Protein AF-G0MIX5-F1 (afdb_monomer_lite)

pLDDT: mean 73.34, std 16.7, range [36.22, 97.38]

Organism: Caenorhabditis brenneri (NCBI:txid135651)

InterPro domains:
  IPR031127 E3 ubiquitin ligase RBR family [PTHR11685] (62-189)
  IPR048962 E3 ubiquitin-protein ligase ARIH1-like, UBA-like domain [PF21235] (34-73)

Radius of gyration: 31.45 Å; chains: 1; bounding box: 69×83×84 Å

Secondary structure (DSSP, 8-state):
--------------------PPPP---HHHHHHHHHHHHHHHHHHHT--HHHHHHHHHHTTT-HHHHHHHHHHSS-HHHHHHHTTSS-SSPPP-----S-TTT--SSS-EEE-TTS-EEEHHHHHHHHHHHHHTT-SSPBPSSTT--PBPPHHHHHHHTTT-HHHHHHHHHHHHHHHHHHHHHHHIIIIIHHHHHHHHHHHHHHHHHHHHHHHHHHHHHHBPSSHHHHHHHHHHHHHHHHHHHHHHHHHHSSSSS-HHHHHHHHHHHHHHHHHHHHHHHHHHHHHHHTT---B--

Sequence (295 aa):
MYSDDDFIEFDSSEAEMEEPEEDQILNITSLKSAMQSTVSDVLEVLEINEGVARILLQKYRWNKDVLMDKFYESADRNSFLTEANVIPKTVPVLNTQEECEICCDTETQLDGLACGHQACVNCWKLYLAERIGDGQSEIECLDSSCNLLIEDEKVRHFLKNDQKLLERFDQLRNLVSIKMEQIQECTSKSWNDVRFLQKAIDILSTCRRTLMYTYIFAFYLQEGNNRELFESNQKDLEMTTETLTGFLENELEDQDVTTLMTDVQDKCRYLQQRRQILLEYCIEGLDNNTWVFTE

Foldseek 3Di:
DDDDDDDDPDPPPPPPPDDPDDDDDADPVSLVVVVVVLLVVQCVVLVDDSQLSLLLCLVVLVPSVVSVVVCVVDPDSVRSSVVSLQAAPDQADQPPDQAAPPPRHNPADWDDDRNNDIGGLVVVLVQLLVCLVVLPLFDWDPDPVRRRTDGPVVVCVSCVPPVPSVVSNVVSNVVSSVVSVVVVVCPPPCVVLVVLVVLLVVLLVVLVVLLVVLVVVLVFFDDDPLSVVLVVLSVVLVVLSVVLVCCVVPVPPDDDSVVSSVVSVVSSVVNVVSSVVSVVSVVVCVVVVVTDTHD

Structure (mmCIF, N/CA/C/O backbone):
data_AF-G0MIX5-F1
#
_entry.id   AF-G0MIX5-F1
#
loop_
_atom_site.group_PDB
_atom_site.id
_atom_site.type_symbol
_atom_site.label_atom_id
_atom_site.label_alt_id
_atom_site.label_comp_id
_atom_site.label_asym_id
_atom_site.label_entity_id
_atom_site.label_seq_id
_atom_site.pdbx_PDB_ins_code
_atom_site.Cartn_x
_atom_site.Cartn_y
_atom_site.Cartn_z
_atom_site.occupancy
_atom_site.B_iso_or_equiv
_atom_site.auth_seq_id
_atom_site.auth_comp_id
_atom_site.auth_asym_id
_atom_site.auth_atom_id
_atom_site.pdbx_PDB_model_num
ATOM 1 N N . MET A 1 1 ? 33.759 -63.372 29.552 1.00 40.88 1 MET A N 1
ATOM 2 C CA . MET A 1 1 ? 33.820 -62.716 28.234 1.00 40.88 1 MET A CA 1
ATOM 3 C C . MET A 1 1 ? 32.512 -61.975 28.041 1.00 40.88 1 MET A C 1
ATOM 5 O O . MET A 1 1 ? 31.574 -62.530 27.494 1.00 40.88 1 MET A O 1
ATOM 9 N N . TYR A 1 2 ? 32.450 -60.778 28.609 1.00 36.62 2 TYR A N 1
ATOM 10 C CA . TYR A 1 2 ? 31.461 -59.747 28.323 1.00 36.62 2 TYR A CA 1
ATOM 11 C C . TYR A 1 2 ? 32.315 -58.496 28.146 1.00 36.62 2 TYR A C 1
ATOM 13 O O . TYR A 1 2 ? 33.058 -58.153 29.064 1.00 36.62 2 TYR A O 1
ATOM 21 N N . SER A 1 3 ? 32.346 -57.968 26.928 1.00 41.97 3 SER A N 1
ATOM 22 C CA . SER A 1 3 ? 33.099 -56.767 26.584 1.00 41.97 3 SER A CA 1
ATOM 23 C C . SER A 1 3 ? 32.143 -55.588 26.701 1.00 41.97 3 SER A C 1
ATOM 25 O O . SER A 1 3 ? 31.253 -55.445 25.868 1.00 41.97 3 SER A O 1
ATOM 27 N N . ASP A 1 4 ? 32.314 -54.829 27.780 1.00 45.25 4 ASP A N 1
ATOM 28 C CA . ASP A 1 4 ? 31.947 -53.419 27.872 1.00 45.25 4 ASP A CA 1
ATOM 29 C C . ASP A 1 4 ? 32.945 -52.632 27.014 1.00 45.25 4 ASP A C 1
ATOM 31 O O . ASP A 1 4 ? 34.145 -52.829 27.187 1.00 45.25 4 ASP A O 1
ATOM 35 N N . ASP A 1 5 ? 32.449 -51.836 26.066 1.00 47.22 5 ASP A N 1
ATOM 36 C CA . ASP A 1 5 ? 33.015 -50.558 25.597 1.00 47.22 5 ASP A CA 1
ATOM 37 C C . ASP A 1 5 ? 32.355 -50.191 24.260 1.00 47.22 5 ASP A C 1
ATOM 39 O O . ASP A 1 5 ? 32.769 -50.656 23.207 1.00 47.22 5 ASP A O 1
ATOM 43 N N . ASP A 1 6 ? 31.322 -49.350 24.320 1.00 43.75 6 ASP A N 1
ATOM 44 C CA . ASP A 1 6 ? 30.937 -48.452 23.224 1.00 43.75 6 ASP A CA 1
ATOM 45 C C . ASP A 1 6 ? 30.458 -47.143 23.869 1.00 43.75 6 ASP A C 1
ATOM 47 O O . ASP A 1 6 ? 29.269 -46.847 24.012 1.00 43.75 6 ASP A O 1
ATOM 51 N N . PHE A 1 7 ? 31.437 -46.385 24.363 1.00 41.59 7 PHE A N 1
ATOM 52 C CA . PHE A 1 7 ? 31.281 -44.990 24.751 1.00 41.59 7 PHE A CA 1
ATOM 53 C C . PHE A 1 7 ? 31.230 -44.166 23.460 1.00 41.59 7 PHE A C 1
ATOM 55 O O . PHE A 1 7 ? 32.243 -43.996 22.787 1.00 41.59 7 PHE A O 1
ATOM 62 N N . ILE A 1 8 ? 30.039 -43.705 23.075 1.00 44.66 8 ILE A N 1
ATOM 63 C CA . ILE A 1 8 ? 29.871 -42.798 21.935 1.00 44.66 8 ILE A CA 1
ATOM 64 C C . ILE A 1 8 ? 30.458 -41.438 22.335 1.00 44.66 8 ILE A C 1
ATOM 66 O O . ILE A 1 8 ? 29.887 -40.734 23.170 1.00 44.66 8 ILE A O 1
ATOM 70 N N . GLU A 1 9 ? 31.604 -41.086 21.748 1.00 40.19 9 GLU A N 1
ATOM 71 C CA . GLU A 1 9 ? 32.155 -39.730 21.764 1.00 40.19 9 GLU A CA 1
ATOM 72 C C . GLU A 1 9 ? 31.150 -38.777 21.101 1.00 40.19 9 GLU A C 1
ATOM 74 O O . GLU A 1 9 ? 30.809 -38.907 19.926 1.00 40.19 9 GLU A O 1
ATOM 79 N N . PHE A 1 10 ? 30.631 -37.837 21.891 1.00 37.03 10 PHE A N 1
ATOM 80 C CA . PHE A 1 10 ? 29.813 -36.732 21.409 1.00 37.03 10 PHE A CA 1
ATOM 81 C C . PHE A 1 10 ? 30.745 -35.724 20.731 1.00 37.03 10 PHE A C 1
ATOM 83 O O . PHE A 1 10 ? 31.454 -34.982 21.409 1.00 37.03 10 PHE A O 1
ATOM 90 N N . ASP A 1 11 ? 30.768 -35.758 19.400 1.00 36.22 11 ASP A N 1
ATOM 91 C CA . ASP A 1 11 ? 31.482 -34.808 18.553 1.00 36.22 11 ASP A CA 1
ATOM 92 C C . ASP A 1 11 ? 30.912 -33.401 18.783 1.00 36.22 11 ASP A C 1
ATOM 94 O O . ASP A 1 11 ? 29.814 -33.056 18.340 1.00 36.22 11 ASP A O 1
ATOM 98 N N . SER A 1 12 ? 31.637 -32.606 19.568 1.00 43.88 12 SER A N 1
ATOM 99 C CA . SER A 1 12 ? 31.386 -31.186 19.745 1.00 43.88 12 SER A CA 1
ATOM 100 C C . SER A 1 12 ? 31.864 -30.455 18.495 1.00 43.88 12 SER A C 1
ATOM 102 O O . SER A 1 12 ? 32.939 -29.857 18.495 1.00 43.88 12 SER A O 1
ATOM 104 N N . SER A 1 13 ? 31.073 -30.507 17.424 1.00 41.41 13 SER A N 1
ATOM 105 C CA . SER A 1 13 ? 31.260 -29.603 16.297 1.00 41.41 13 SER A CA 1
ATOM 106 C C . SER A 1 13 ? 31.000 -28.181 16.796 1.00 41.41 13 SER A C 1
ATOM 108 O O . SER A 1 13 ? 29.862 -27.831 17.123 1.00 41.41 13 SER A O 1
ATOM 110 N N . GLU A 1 14 ? 32.072 -27.402 16.913 1.00 41.59 14 GLU A N 1
ATOM 111 C CA . GLU A 1 14 ? 32.064 -25.961 17.138 1.00 41.59 14 GLU A CA 1
ATOM 112 C C . GLU A 1 14 ? 31.106 -25.314 16.129 1.00 41.59 14 GLU A C 1
ATOM 114 O O . GLU A 1 14 ? 31.404 -25.204 14.942 1.00 41.59 14 GLU A O 1
ATOM 119 N N . ALA A 1 15 ? 29.913 -24.937 16.590 1.00 39.47 15 ALA A N 1
ATOM 120 C CA . ALA A 1 15 ? 29.054 -24.040 15.842 1.00 39.47 15 ALA A CA 1
ATOM 121 C C . ALA A 1 15 ? 29.738 -22.672 15.866 1.00 39.47 15 ALA A C 1
ATOM 123 O O . ALA A 1 15 ? 29.777 -22.019 16.912 1.00 39.47 15 ALA A O 1
ATOM 124 N N . GLU A 1 16 ? 30.325 -22.278 14.738 1.00 39.59 16 GLU A N 1
ATOM 125 C CA . GLU A 1 16 ? 30.772 -20.913 14.490 1.00 39.59 16 GLU A CA 1
ATOM 126 C C . GLU A 1 16 ? 29.578 -19.979 14.752 1.00 39.59 16 GLU A C 1
ATOM 128 O O . GLU A 1 16 ? 28.614 -19.935 13.990 1.00 39.59 16 GLU A O 1
ATOM 133 N N . MET A 1 17 ? 29.589 -19.303 15.904 1.00 39.03 17 MET A N 1
ATOM 134 C CA . MET A 1 17 ? 28.678 -18.197 16.184 1.00 39.03 17 MET A CA 1
ATOM 135 C C . MET A 1 17 ? 29.105 -17.041 15.282 1.00 39.03 17 MET A C 1
ATOM 137 O O . MET A 1 17 ? 30.036 -16.313 15.621 1.00 39.03 17 MET A O 1
ATOM 141 N N . GLU A 1 18 ? 28.455 -16.904 14.127 1.00 42.59 18 GLU A N 1
ATOM 142 C CA . GLU A 1 18 ? 28.484 -15.664 13.350 1.00 42.59 18 GLU A CA 1
ATOM 143 C C . GLU A 1 18 ? 28.001 -14.523 14.262 1.00 42.59 18 GLU A C 1
ATOM 145 O O . GLU A 1 18 ? 26.909 -14.591 14.838 1.00 42.59 18 GLU A O 1
ATOM 150 N N . GLU A 1 19 ? 28.850 -13.511 14.467 1.00 41.53 19 GLU A N 1
ATOM 151 C CA . GLU A 1 19 ? 28.485 -12.301 15.206 1.00 41.53 19 GLU A CA 1
ATOM 152 C C . GLU A 1 19 ? 27.276 -11.635 14.522 1.00 41.53 19 GLU A C 1
ATOM 154 O O . GLU A 1 19 ? 27.235 -11.581 13.291 1.00 41.53 19 GLU A O 1
ATOM 159 N N . PRO A 1 20 ? 26.275 -11.141 15.275 1.00 40.06 20 PRO A N 1
ATOM 160 C CA . PRO A 1 20 ? 25.143 -10.446 14.680 1.00 40.06 20 PRO A CA 1
ATOM 161 C C . PRO A 1 20 ? 25.640 -9.157 14.016 1.00 40.06 20 PRO A C 1
ATOM 163 O O . PRO A 1 20 ? 26.103 -8.244 14.699 1.00 40.06 20 PRO A O 1
ATOM 166 N N . GLU A 1 21 ? 25.569 -9.101 12.685 1.00 46.97 21 GLU A N 1
ATOM 167 C CA . GLU A 1 21 ? 25.815 -7.878 11.923 1.00 46.97 21 GLU A CA 1
ATOM 168 C C . GLU A 1 21 ? 24.819 -6.801 12.389 1.00 46.97 21 GLU A C 1
ATOM 170 O O . GLU A 1 21 ? 23.606 -6.990 12.323 1.00 46.97 21 GLU A O 1
ATOM 175 N N . GLU A 1 22 ? 25.333 -5.694 12.932 1.00 40.81 22 GLU A N 1
ATOM 176 C CA . GLU A 1 22 ? 24.527 -4.563 13.397 1.00 40.81 22 GLU A CA 1
ATOM 177 C C . GLU A 1 22 ? 23.804 -3.898 12.212 1.00 40.81 22 GLU A C 1
ATOM 179 O O . GLU A 1 22 ? 24.438 -3.375 11.291 1.00 40.81 22 GLU A O 1
ATOM 184 N N . ASP A 1 23 ? 22.470 -3.880 12.247 1.00 46.12 23 ASP A N 1
ATOM 185 C CA . ASP A 1 23 ? 21.648 -3.254 11.211 1.00 46.12 23 ASP A CA 1
ATOM 186 C C . ASP A 1 23 ? 21.843 -1.722 11.178 1.00 46.12 23 ASP A C 1
ATOM 188 O O . ASP A 1 23 ? 21.618 -1.012 12.162 1.00 46.12 23 ASP A O 1
ATOM 192 N N . GLN A 1 24 ? 22.222 -1.178 10.014 1.00 49.12 24 GLN A N 1
ATOM 193 C CA . GLN A 1 24 ? 22.316 0.269 9.780 1.00 49.12 24 GLN A CA 1
ATOM 194 C C . GLN A 1 24 ? 21.001 0.847 9.247 1.00 49.12 24 GLN A C 1
ATOM 196 O O . GLN A 1 24 ? 20.512 0.462 8.187 1.00 49.12 24 GLN A O 1
ATOM 201 N N . ILE A 1 25 ? 20.478 1.875 9.920 1.00 45.50 25 ILE A N 1
ATOM 202 C CA . ILE A 1 25 ? 19.370 2.691 9.406 1.00 45.50 25 ILE A CA 1
ATOM 203 C C . ILE A 1 25 ? 19.878 3.537 8.228 1.00 45.50 25 ILE A C 1
ATOM 205 O O . ILE A 1 25 ? 20.648 4.486 8.401 1.00 45.50 25 ILE A O 1
ATOM 209 N N . LEU A 1 26 ? 19.428 3.214 7.014 1.00 43.72 26 LEU A N 1
ATOM 210 C CA . LEU A 1 26 ? 19.814 3.916 5.790 1.00 43.72 26 LEU A CA 1
ATOM 211 C C . LEU A 1 26 ? 18.830 5.054 5.473 1.00 43.72 26 LEU A C 1
ATOM 213 O O . LEU A 1 26 ? 17.622 4.868 5.355 1.00 43.72 26 LEU A O 1
ATOM 217 N N . ASN A 1 27 ? 19.355 6.267 5.294 1.00 50.56 27 ASN A N 1
ATOM 218 C CA . ASN A 1 27 ? 18.574 7.405 4.799 1.00 50.56 27 ASN A CA 1
ATOM 219 C C . ASN A 1 27 ? 18.275 7.223 3.291 1.00 50.56 27 ASN A C 1
ATOM 221 O O . ASN A 1 27 ? 19.026 6.549 2.597 1.00 50.56 27 ASN A O 1
ATOM 225 N N . ILE A 1 28 ? 17.227 7.861 2.753 1.00 44.09 28 ILE A N 1
ATOM 226 C CA . ILE A 1 28 ? 16.849 7.855 1.315 1.00 44.09 28 ILE A CA 1
ATOM 227 C C . ILE A 1 28 ? 18.048 8.094 0.366 1.00 44.09 28 ILE A C 1
ATOM 229 O O . ILE A 1 28 ? 18.116 7.552 -0.733 1.00 44.09 28 ILE A O 1
ATOM 233 N N . THR A 1 29 ? 19.017 8.898 0.792 1.00 54.44 29 THR A N 1
ATOM 234 C CA . THR A 1 29 ? 20.287 9.167 0.102 1.00 54.44 29 THR A CA 1
ATOM 235 C C . THR A 1 29 ? 21.216 7.955 0.119 1.00 54.44 29 THR A C 1
ATOM 237 O O . THR A 1 29 ? 21.837 7.658 -0.893 1.00 54.44 29 THR A O 1
ATOM 240 N N . SER A 1 30 ? 21.300 7.246 1.244 1.00 56.41 30 SER A N 1
ATOM 241 C CA . SER A 1 30 ? 22.067 6.006 1.380 1.00 56.41 30 SER A CA 1
ATOM 242 C C . SER A 1 30 ? 21.424 4.861 0.593 1.00 56.41 30 SER A C 1
ATOM 244 O O . SER A 1 30 ? 22.137 4.125 -0.076 1.00 56.41 30 SER A O 1
ATOM 246 N N . LEU A 1 31 ? 20.090 4.785 0.577 1.00 56.28 31 LEU A N 1
ATOM 247 C CA . LEU A 1 31 ? 19.316 3.857 -0.251 1.00 56.28 31 LEU A CA 1
ATOM 248 C C . LEU A 1 31 ? 19.539 4.131 -1.746 1.00 56.28 31 LEU A C 1
ATOM 250 O O . LEU A 1 31 ? 19.905 3.238 -2.501 1.00 56.28 31 LEU A O 1
ATOM 254 N N . LYS A 1 32 ? 19.489 5.400 -2.168 1.00 58.16 32 LYS A N 1
ATOM 255 C CA . LYS A 1 32 ? 19.855 5.792 -3.537 1.00 58.16 32 LYS A CA 1
ATOM 256 C C . LYS A 1 32 ? 21.300 5.417 -3.898 1.00 58.16 32 LYS A C 1
ATOM 258 O O . LYS A 1 32 ? 21.557 5.036 -5.037 1.00 58.16 32 LYS A O 1
ATOM 263 N N . SER A 1 33 ? 22.239 5.523 -2.960 1.00 64.00 33 SER A N 1
ATOM 264 C CA . SER A 1 33 ? 23.626 5.095 -3.177 1.00 64.00 33 SER A CA 1
ATOM 265 C C . SER A 1 33 ? 23.755 3.570 -3.267 1.00 64.00 33 SER A C 1
ATOM 267 O O . SER A 1 33 ? 24.491 3.084 -4.120 1.00 64.00 33 SER A O 1
ATOM 269 N N . ALA A 1 34 ? 23.018 2.810 -2.454 1.00 65.81 34 ALA A N 1
ATOM 270 C CA . ALA A 1 34 ? 22.986 1.346 -2.505 1.00 65.81 34 ALA A CA 1
ATOM 271 C C . ALA A 1 34 ? 22.378 0.833 -3.823 1.00 65.81 34 ALA A C 1
ATOM 273 O O . ALA A 1 34 ? 22.946 -0.046 -4.477 1.00 65.81 34 ALA A O 1
ATOM 274 N N . MET A 1 35 ? 21.297 1.469 -4.283 1.00 63.22 35 MET A N 1
ATOM 275 C CA . MET A 1 35 ? 20.741 1.280 -5.622 1.00 63.22 35 MET A CA 1
ATOM 276 C C . MET A 1 35 ? 21.795 1.494 -6.706 1.00 63.22 35 MET A C 1
ATOM 278 O O . MET A 1 35 ? 21.970 0.657 -7.588 1.00 63.22 35 MET A O 1
ATOM 282 N N . GLN A 1 36 ? 22.494 2.633 -6.649 1.00 70.81 36 GLN A N 1
ATOM 283 C CA . GLN A 1 36 ? 23.524 2.981 -7.625 1.00 70.81 36 GLN A CA 1
ATOM 284 C C . GLN A 1 36 ? 24.690 1.992 -7.591 1.00 70.81 36 GLN A C 1
ATOM 286 O O . GLN A 1 36 ? 25.194 1.634 -8.651 1.00 70.81 36 GLN A O 1
ATOM 291 N N . SER A 1 37 ? 25.065 1.496 -6.411 1.00 74.75 37 SER A N 1
ATOM 292 C CA . SER A 1 37 ? 26.078 0.450 -6.261 1.00 74.75 37 SER A CA 1
ATOM 293 C C . SER A 1 37 ? 25.634 -0.856 -6.916 1.00 74.75 37 SER A C 1
ATOM 295 O O . SER A 1 37 ? 26.369 -1.420 -7.716 1.00 74.75 37 SER A O 1
ATOM 297 N N . THR A 1 38 ? 24.403 -1.304 -6.656 1.00 72.25 38 THR A N 1
ATOM 298 C CA . THR A 1 38 ? 23.864 -2.547 -7.233 1.00 72.25 38 THR A CA 1
ATOM 299 C C . THR A 1 38 ? 23.757 -2.459 -8.755 1.00 72.25 38 THR A C 1
ATOM 301 O O . THR A 1 38 ? 24.093 -3.406 -9.464 1.00 72.25 38 THR A O 1
ATOM 304 N N . VAL A 1 39 ? 23.329 -1.305 -9.276 1.00 74.31 39 VAL A N 1
ATOM 305 C CA . VAL A 1 39 ? 23.325 -1.032 -10.718 1.00 74.31 39 VAL A CA 1
ATOM 306 C C . VAL A 1 39 ? 24.752 -1.058 -11.265 1.00 74.31 39 VAL A C 1
ATOM 308 O O . VAL A 1 39 ? 24.979 -1.710 -12.278 1.00 74.31 39 VAL A O 1
ATOM 311 N N . SER A 1 40 ? 25.714 -0.419 -10.593 1.00 78.44 40 SER A N 1
ATOM 312 C CA . SER A 1 40 ? 27.125 -0.404 -11.003 1.00 78.44 40 SER A CA 1
ATOM 313 C C . SER A 1 40 ? 27.733 -1.805 -11.070 1.00 78.44 40 SER A C 1
ATOM 315 O O . SER A 1 40 ? 28.403 -2.125 -12.047 1.00 78.44 40 SER A O 1
ATOM 317 N N . ASP A 1 41 ? 27.456 -2.662 -10.090 1.00 78.44 41 ASP A N 1
ATOM 318 C CA . ASP A 1 41 ? 27.942 -4.044 -10.083 1.00 78.44 41 ASP A CA 1
ATOM 319 C C . ASP A 1 41 ? 27.401 -4.838 -11.279 1.00 78.44 41 ASP A C 1
ATOM 321 O O . ASP A 1 41 ? 28.128 -5.566 -11.954 1.00 78.44 41 ASP A O 1
ATOM 325 N N . VAL A 1 42 ? 26.103 -4.693 -11.561 1.00 79.56 42 VAL A N 1
ATOM 326 C CA . VAL A 1 42 ? 25.457 -5.351 -12.703 1.00 79.56 42 VAL A CA 1
ATOM 327 C C . VAL A 1 42 ? 25.992 -4.797 -14.026 1.00 79.56 42 VAL A C 1
ATOM 329 O O . VAL A 1 42 ? 26.154 -5.556 -14.981 1.00 79.56 42 VAL A O 1
ATOM 332 N N . LEU A 1 43 ? 26.306 -3.500 -14.087 1.00 81.19 43 LEU A N 1
ATOM 333 C CA . LEU A 1 43 ? 26.930 -2.875 -15.253 1.00 81.19 43 LEU A CA 1
ATOM 334 C C . LEU A 1 43 ? 28.325 -3.423 -15.529 1.00 81.19 43 LEU A C 1
ATOM 336 O O . LEU A 1 43 ? 28.637 -3.698 -16.685 1.00 81.19 43 LEU A O 1
ATOM 340 N N . GLU A 1 44 ? 29.141 -3.590 -14.489 1.00 80.38 44 GLU A N 1
ATOM 341 C CA . GLU A 1 44 ? 30.504 -4.100 -14.623 1.00 80.38 44 GLU A CA 1
ATOM 342 C C . GLU A 1 44 ? 30.511 -5.563 -15.072 1.00 80.38 44 GLU A C 1
ATOM 344 O O . GLU A 1 44 ? 31.269 -5.928 -15.968 1.00 80.38 44 GLU A O 1
ATOM 349 N N . VAL A 1 45 ? 29.625 -6.395 -14.515 1.00 82.00 45 VAL A N 1
ATOM 350 C CA . VAL A 1 45 ? 29.607 -7.830 -14.833 1.00 82.00 45 VAL A CA 1
ATOM 351 C C . VAL A 1 45 ? 28.936 -8.133 -16.175 1.00 82.00 45 VAL A C 1
ATOM 353 O O . VAL A 1 45 ? 29.402 -9.002 -16.913 1.00 82.00 45 VAL A O 1
ATOM 356 N N . LEU A 1 46 ? 27.844 -7.441 -16.515 1.00 75.81 46 LEU A N 1
ATOM 357 C CA . LEU A 1 46 ? 27.119 -7.680 -17.770 1.00 75.81 46 LEU A CA 1
ATOM 358 C C . LEU A 1 46 ? 27.649 -6.836 -18.945 1.00 75.81 46 LEU A C 1
ATOM 360 O O . LEU A 1 46 ? 27.310 -7.131 -20.096 1.00 75.81 46 LEU A O 1
ATOM 364 N N . GLU A 1 47 ? 28.481 -5.820 -18.683 1.00 76.38 47 GLU A N 1
ATOM 365 C CA . GLU A 1 47 ? 29.008 -4.852 -19.660 1.00 76.38 47 GLU A CA 1
ATOM 366 C C . GLU A 1 47 ? 27.894 -4.214 -20.521 1.00 76.38 47 GLU A C 1
ATOM 368 O O . GLU A 1 47 ? 27.916 -4.262 -21.755 1.00 76.38 47 GLU A O 1
ATOM 373 N N . ILE A 1 48 ? 26.873 -3.655 -19.869 1.00 75.50 48 ILE A N 1
ATOM 374 C CA . ILE A 1 48 ? 25.680 -3.066 -20.511 1.00 75.50 48 ILE A CA 1
ATOM 375 C C . ILE A 1 48 ? 25.507 -1.577 -20.164 1.00 75.50 48 ILE A C 1
ATOM 377 O O . ILE A 1 48 ? 26.283 -1.027 -19.393 1.00 75.50 48 ILE A O 1
ATOM 381 N N . ASN A 1 49 ? 24.504 -0.904 -20.749 1.00 73.00 49 ASN A N 1
ATOM 382 C CA . ASN A 1 49 ? 24.164 0.487 -20.406 1.00 73.00 49 ASN A CA 1
ATOM 383 C C . ASN A 1 49 ? 23.374 0.568 -19.078 1.00 73.00 49 ASN A C 1
ATOM 385 O O . ASN A 1 49 ? 22.617 -0.349 -18.752 1.00 73.00 49 ASN A O 1
ATOM 389 N N . GLU A 1 50 ? 23.488 1.682 -18.345 1.00 71.31 50 GLU A N 1
ATOM 390 C CA . GLU A 1 50 ? 22.823 1.943 -17.054 1.00 71.31 50 GLU A CA 1
ATOM 391 C C . GLU A 1 50 ? 21.306 1.744 -17.144 1.00 71.31 50 GLU A C 1
ATOM 393 O O . GLU A 1 50 ? 20.709 1.064 -16.306 1.00 71.31 50 GLU A O 1
ATOM 398 N N . GLY A 1 51 ? 20.686 2.243 -18.217 1.00 69.75 51 GLY A N 1
ATOM 399 C CA . GLY A 1 51 ? 19.257 2.041 -18.467 1.00 69.75 51 GLY A CA 1
ATOM 400 C C . GLY A 1 51 ? 18.875 0.562 -18.612 1.00 69.75 51 GLY A C 1
ATOM 401 O O . GLY A 1 51 ? 17.859 0.127 -18.073 1.00 69.75 51 GLY A O 1
ATOM 402 N N . VAL A 1 52 ? 19.717 -0.233 -19.279 1.00 73.31 52 VAL A N 1
ATOM 403 C CA . VAL A 1 52 ? 19.503 -1.671 -19.526 1.00 73.31 52 VAL A CA 1
ATOM 404 C C . VAL A 1 52 ? 19.658 -2.465 -18.227 1.00 73.31 52 VAL A C 1
ATOM 406 O O . VAL A 1 52 ? 18.783 -3.266 -17.896 1.00 73.31 52 VAL A O 1
ATOM 409 N N . ALA A 1 53 ? 20.716 -2.206 -17.451 1.00 74.69 53 ALA A N 1
ATOM 410 C CA . ALA A 1 53 ? 20.932 -2.845 -16.149 1.00 74.69 53 ALA A CA 1
ATOM 411 C C . ALA A 1 53 ? 19.769 -2.581 -15.191 1.00 74.69 53 ALA A C 1
ATOM 413 O O . ALA A 1 53 ? 19.276 -3.490 -14.523 1.00 74.69 53 ALA A O 1
ATOM 414 N N . ARG A 1 54 ? 19.265 -1.346 -15.179 1.00 71.75 54 ARG A N 1
ATOM 415 C CA . ARG A 1 54 ? 18.138 -0.944 -14.338 1.00 71.75 54 ARG A CA 1
ATOM 416 C C . ARG A 1 54 ? 16.832 -1.642 -14.718 1.00 71.75 54 ARG A C 1
ATOM 418 O O . ARG A 1 54 ? 16.073 -2.038 -13.835 1.00 71.75 54 ARG A O 1
ATOM 425 N N . ILE A 1 55 ? 16.561 -1.798 -16.014 1.00 72.50 55 ILE A N 1
ATOM 426 C CA . ILE A 1 55 ? 15.391 -2.530 -16.521 1.00 72.50 55 ILE A CA 1
ATOM 427 C C . ILE A 1 55 ? 15.469 -4.013 -16.134 1.00 72.50 55 ILE A C 1
ATOM 429 O O . ILE A 1 55 ? 14.478 -4.584 -15.678 1.00 72.50 55 ILE A O 1
ATOM 433 N N . LEU A 1 56 ? 16.648 -4.627 -16.268 1.00 73.00 56 LEU A N 1
ATOM 434 C CA . LEU A 1 56 ? 16.874 -6.012 -15.855 1.00 73.00 56 LEU A CA 1
ATOM 435 C C . LEU A 1 56 ? 16.639 -6.188 -14.359 1.00 73.00 56 LEU A C 1
ATOM 437 O O . LEU A 1 56 ? 15.855 -7.047 -13.963 1.00 73.00 56 LEU A O 1
ATOM 441 N N . LEU A 1 57 ? 17.249 -5.335 -13.536 1.00 73.25 57 LEU A N 1
ATOM 442 C CA . LEU A 1 57 ? 17.036 -5.344 -12.093 1.00 73.25 57 LEU A CA 1
ATOM 443 C C . LEU A 1 57 ? 15.550 -5.211 -11.764 1.00 73.25 57 LEU A C 1
ATOM 445 O O . LEU A 1 57 ? 15.022 -6.024 -11.019 1.00 73.25 57 LEU A O 1
ATOM 449 N N . GLN A 1 58 ? 14.826 -4.291 -12.398 1.00 68.06 58 GLN A N 1
ATOM 450 C CA . GLN A 1 58 ? 13.386 -4.150 -12.188 1.00 68.06 58 GLN A CA 1
ATOM 451 C C . GLN A 1 58 ? 12.592 -5.421 -12.544 1.00 68.06 58 GLN A C 1
ATOM 453 O O . GLN A 1 58 ? 11.772 -5.866 -11.735 1.00 68.06 58 GLN A O 1
ATOM 458 N N . LYS A 1 59 ? 12.879 -6.056 -13.690 1.00 69.38 59 LYS A N 1
ATOM 459 C CA . LYS A 1 59 ? 12.250 -7.325 -14.107 1.00 69.38 59 LYS A CA 1
ATOM 460 C C . LYS A 1 59 ? 12.483 -8.441 -13.085 1.00 69.38 59 LYS A C 1
ATOM 462 O O . LYS A 1 59 ? 11.585 -9.239 -12.812 1.00 69.38 59 LYS A O 1
ATOM 467 N N . TYR A 1 60 ? 13.674 -8.471 -12.496 1.00 70.44 60 TYR A N 1
ATOM 468 C CA . TYR A 1 60 ? 14.078 -9.447 -11.486 1.00 70.44 60 TYR A CA 1
ATOM 469 C C . TYR A 1 60 ? 13.899 -8.953 -10.051 1.00 70.44 60 TYR A C 1
ATOM 471 O O . TYR A 1 60 ? 14.490 -9.503 -9.126 1.00 70.44 60 TYR A O 1
ATOM 479 N N . ARG A 1 61 ? 13.018 -7.967 -9.837 1.00 65.19 61 ARG A N 1
ATOM 480 C CA . ARG A 1 61 ? 12.642 -7.486 -8.500 1.00 65.19 61 ARG A CA 1
ATOM 481 C C . ARG A 1 61 ? 13.813 -6.961 -7.668 1.00 65.19 61 ARG A C 1
ATOM 483 O O . ARG A 1 61 ? 13.806 -7.114 -6.456 1.00 65.19 61 ARG A O 1
ATOM 490 N N . TRP A 1 62 ? 14.797 -6.384 -8.349 1.00 67.06 62 TRP A N 1
ATOM 491 C CA . TRP A 1 62 ? 16.080 -5.902 -7.837 1.00 67.06 62 TRP A CA 1
ATOM 492 C C . TRP A 1 62 ? 16.950 -6.985 -7.176 1.00 67.06 62 TRP A C 1
ATOM 494 O O . TRP A 1 62 ? 18.016 -6.693 -6.636 1.00 67.06 62 TRP A O 1
ATOM 504 N N . ASN A 1 63 ? 16.567 -8.261 -7.310 1.00 70.50 63 ASN A N 1
ATOM 505 C CA . ASN A 1 63 ? 17.322 -9.399 -6.805 1.00 70.50 63 ASN A CA 1
ATOM 506 C C . ASN A 1 63 ? 18.525 -9.700 -7.699 1.00 70.50 63 ASN A C 1
ATOM 508 O O . ASN A 1 63 ? 18.397 -10.361 -8.732 1.00 70.50 63 ASN A O 1
ATOM 512 N N . LYS A 1 64 ? 19.687 -9.184 -7.277 1.00 75.94 64 LYS A N 1
ATOM 513 C CA . LYS A 1 64 ? 20.982 -9.400 -7.926 1.00 75.94 64 LYS A CA 1
ATOM 514 C C . LYS A 1 64 ? 21.291 -10.889 -8.037 1.00 75.94 64 LYS A C 1
ATOM 516 O O . LYS A 1 64 ? 21.649 -11.323 -9.120 1.00 75.94 64 LYS A O 1
ATOM 521 N N . ASP A 1 65 ? 21.087 -11.677 -6.989 1.00 76.00 65 ASP A N 1
ATOM 522 C CA . ASP A 1 65 ? 21.438 -13.101 -7.003 1.00 76.00 65 ASP A CA 1
ATOM 523 C C . ASP A 1 65 ? 20.602 -13.871 -8.032 1.00 76.00 65 ASP A C 1
ATOM 525 O O . ASP A 1 65 ? 21.151 -14.522 -8.910 1.00 76.00 65 ASP A O 1
ATOM 529 N N . VAL A 1 66 ? 19.280 -13.676 -8.041 1.00 77.94 66 VAL A N 1
ATOM 530 C CA . VAL A 1 66 ? 18.375 -14.312 -9.019 1.00 77.94 66 VAL A CA 1
ATOM 531 C C . VAL A 1 66 ? 18.645 -13.834 -10.448 1.00 77.94 66 VAL A C 1
ATOM 533 O O . VAL A 1 66 ? 18.517 -14.608 -11.400 1.00 77.94 66 VAL A O 1
ATOM 536 N N . LEU A 1 67 ? 18.992 -12.556 -10.624 1.00 80.06 67 LEU A N 1
ATOM 537 C CA . LEU A 1 67 ? 19.414 -12.015 -11.916 1.00 80.06 67 LEU A CA 1
ATOM 538 C C . LEU A 1 67 ? 20.683 -12.724 -12.406 1.00 80.06 67 LEU A C 1
ATOM 540 O O . LEU A 1 67 ? 20.744 -13.131 -13.567 1.00 80.06 67 LEU A O 1
ATOM 544 N N . MET A 1 68 ? 21.673 -12.864 -11.525 1.00 79.62 68 MET A N 1
ATOM 545 C CA . MET A 1 68 ? 22.967 -13.460 -11.833 1.00 79.62 68 MET A CA 1
ATOM 546 C C . MET A 1 68 ? 22.846 -14.965 -12.076 1.00 79.62 68 MET A C 1
ATOM 548 O O . MET A 1 68 ? 23.391 -15.448 -13.062 1.00 79.62 68 MET A O 1
ATOM 552 N N . ASP A 1 69 ? 22.058 -15.686 -11.281 1.00 81.12 69 ASP A N 1
ATOM 553 C CA . ASP A 1 69 ? 21.770 -17.109 -11.482 1.00 81.12 69 ASP A CA 1
ATOM 554 C C . ASP A 1 69 ? 21.186 -17.355 -12.875 1.00 81.12 69 ASP A C 1
ATOM 556 O O . ASP A 1 69 ? 21.712 -18.154 -13.649 1.00 81.12 69 ASP A O 1
ATOM 560 N N . LYS A 1 70 ? 20.158 -16.589 -13.262 1.00 78.31 70 LYS A N 1
ATOM 561 C CA . LYS A 1 70 ? 19.561 -16.714 -14.599 1.00 78.31 70 LYS A CA 1
ATOM 562 C C . LYS A 1 70 ? 20.486 -16.280 -15.727 1.00 78.31 70 LYS A C 1
ATOM 564 O O . LYS A 1 70 ? 20.375 -16.792 -16.840 1.00 78.31 70 LYS A O 1
ATOM 569 N N . PHE A 1 71 ? 21.378 -15.330 -15.469 1.00 80.50 71 PHE A N 1
ATOM 570 C CA . PHE A 1 71 ? 22.412 -14.965 -16.426 1.00 80.50 71 PHE A CA 1
ATOM 571 C C . PHE A 1 71 ? 23.405 -16.119 -16.626 1.00 80.50 71 PHE A C 1
ATOM 573 O O . PHE A 1 71 ? 23.692 -16.472 -17.768 1.00 80.50 71 PHE A O 1
ATOM 580 N N . TYR A 1 72 ? 23.867 -16.760 -15.551 1.00 81.00 72 TYR A N 1
ATOM 581 C CA . TYR A 1 72 ? 24.786 -17.900 -15.623 1.00 81.00 72 TYR A CA 1
ATOM 582 C C . TYR A 1 72 ? 24.136 -19.181 -16.170 1.00 81.00 72 TYR A C 1
ATOM 584 O O . TYR A 1 72 ? 24.835 -20.020 -16.736 1.00 81.00 72 TYR A O 1
ATOM 592 N N . GLU A 1 73 ? 22.814 -19.329 -16.056 1.00 81.31 73 GLU A N 1
ATOM 593 C CA . GLU A 1 73 ? 22.044 -20.404 -16.700 1.00 81.31 73 GLU A CA 1
ATOM 594 C C . GLU A 1 73 ? 21.875 -20.206 -18.216 1.00 81.31 73 GLU A C 1
ATOM 596 O O . GLU A 1 73 ? 21.620 -21.166 -18.951 1.00 81.31 73 GLU A O 1
ATOM 601 N N . SER A 1 74 ? 22.000 -18.970 -18.706 1.00 75.12 74 SER A N 1
ATOM 602 C CA . SER A 1 74 ? 21.831 -18.655 -20.122 1.00 75.12 74 SER A CA 1
ATOM 603 C C . SER A 1 74 ? 23.055 -19.060 -20.954 1.00 75.12 74 SER A C 1
ATOM 605 O O . SER A 1 74 ? 24.196 -18.988 -20.506 1.00 75.12 74 SER A O 1
ATOM 607 N N . ALA A 1 75 ? 22.824 -19.487 -22.200 1.00 71.06 75 ALA A N 1
ATOM 608 C CA . ALA A 1 75 ? 23.896 -19.963 -23.077 1.00 71.06 75 ALA A CA 1
ATOM 609 C C . ALA A 1 75 ? 24.884 -18.853 -23.488 1.00 71.06 75 ALA A C 1
ATOM 611 O O . ALA A 1 75 ? 26.066 -19.124 -23.705 1.00 71.06 75 ALA A O 1
ATOM 612 N N . ASP A 1 76 ? 24.399 -17.615 -23.612 1.00 76.19 76 ASP A N 1
ATOM 613 C CA . ASP A 1 76 ? 25.188 -16.442 -23.969 1.00 76.19 76 ASP A CA 1
ATOM 614 C C . ASP A 1 76 ? 24.501 -15.139 -23.524 1.00 76.19 76 ASP A C 1
ATOM 616 O O . ASP A 1 76 ? 23.272 -15.049 -23.433 1.00 76.19 76 ASP A O 1
ATOM 620 N N . ARG A 1 77 ? 25.312 -14.092 -23.306 1.00 74.50 77 ARG A N 1
ATOM 621 C CA . ARG A 1 77 ? 24.849 -12.761 -22.878 1.00 74.50 77 ARG A CA 1
ATOM 622 C C . ARG A 1 77 ? 23.753 -12.197 -23.783 1.00 74.50 77 ARG A C 1
ATOM 624 O O . ARG A 1 77 ? 22.796 -11.606 -23.292 1.00 74.50 77 ARG A O 1
ATOM 631 N N . ASN A 1 78 ? 23.878 -12.350 -25.098 1.00 71.88 78 ASN A N 1
ATOM 632 C CA . ASN A 1 78 ? 22.938 -11.735 -26.031 1.00 71.88 78 ASN A CA 1
ATOM 633 C C . ASN A 1 78 ? 21.593 -12.468 -26.025 1.00 71.88 78 ASN A C 1
ATOM 635 O O . ASN A 1 78 ? 20.555 -11.812 -26.114 1.00 71.88 78 ASN A O 1
ATOM 639 N N . SER A 1 79 ? 21.590 -13.791 -25.854 1.00 75.12 79 SER A N 1
ATOM 640 C CA . SER A 1 79 ? 20.378 -14.586 -25.656 1.00 75.12 79 SER A CA 1
ATOM 641 C C . SER A 1 79 ? 19.628 -14.147 -24.399 1.00 75.12 79 SER A C 1
ATOM 643 O O . SER A 1 79 ? 18.426 -13.893 -24.473 1.00 75.12 79 SER A O 1
ATOM 645 N N . PHE A 1 80 ? 20.330 -13.952 -23.278 1.00 79.62 80 PHE A N 1
ATOM 646 C CA . PHE A 1 80 ? 19.728 -13.442 -22.042 1.00 79.62 80 PHE A CA 1
ATOM 647 C C . PHE A 1 80 ? 19.106 -12.051 -22.221 1.00 79.62 80 PHE A C 1
ATOM 649 O O . PHE A 1 80 ? 17.951 -11.823 -21.862 1.00 79.62 80 PHE A O 1
ATOM 656 N N . LEU A 1 81 ? 19.841 -11.119 -22.834 1.00 76.31 81 LEU A N 1
ATOM 657 C CA . LEU A 1 81 ? 19.369 -9.747 -23.058 1.00 76.31 81 LEU A CA 1
ATOM 658 C C . LEU A 1 81 ? 18.198 -9.676 -24.055 1.00 76.31 81 LEU A C 1
ATOM 660 O O . LEU A 1 81 ? 17.321 -8.814 -23.938 1.00 76.31 81 LEU A O 1
ATOM 664 N N . THR A 1 82 ? 18.151 -10.611 -25.002 1.00 73.31 82 THR A N 1
ATOM 665 C CA . THR A 1 82 ? 17.058 -10.756 -25.970 1.00 73.31 82 THR A CA 1
ATOM 666 C C . THR A 1 82 ? 15.802 -11.344 -25.323 1.00 73.31 82 THR A C 1
ATOM 668 O O . THR A 1 82 ? 14.699 -10.851 -25.553 1.00 73.31 82 THR A O 1
ATOM 671 N N . GLU A 1 83 ? 15.943 -12.367 -24.478 1.00 74.81 83 GLU A N 1
ATOM 672 C CA . GLU A 1 83 ? 14.840 -12.924 -23.681 1.00 74.81 83 GLU A CA 1
ATOM 673 C C . GLU A 1 83 ? 14.314 -11.911 -22.653 1.00 74.81 83 GLU A C 1
ATOM 675 O O . GLU A 1 83 ? 13.120 -11.844 -22.337 1.00 74.81 83 GLU A O 1
ATOM 680 N N . ALA A 1 84 ? 15.205 -11.053 -22.161 1.00 69.06 84 ALA A N 1
ATOM 681 C CA . ALA A 1 84 ? 14.849 -9.938 -21.311 1.00 69.06 84 ALA A CA 1
ATOM 682 C C . ALA A 1 84 ? 14.107 -8.801 -22.042 1.00 69.06 84 ALA A C 1
ATOM 684 O O . ALA A 1 84 ? 13.556 -7.937 -21.364 1.00 69.06 84 ALA A O 1
ATOM 685 N N . ASN A 1 85 ? 14.017 -8.845 -23.379 1.00 74.50 85 ASN A N 1
ATOM 686 C CA . ASN A 1 85 ? 13.482 -7.795 -24.254 1.00 74.50 85 ASN A CA 1
ATOM 687 C C . ASN A 1 85 ? 14.186 -6.435 -24.090 1.00 74.50 85 ASN A C 1
ATOM 689 O O . ASN A 1 85 ? 13.559 -5.384 -24.241 1.00 74.50 85 ASN A O 1
ATOM 693 N N . VAL A 1 86 ? 15.485 -6.452 -23.780 1.00 69.69 86 VAL A N 1
ATOM 694 C CA . VAL A 1 86 ? 16.298 -5.232 -23.629 1.00 69.69 86 VAL A CA 1
ATOM 695 C C . VAL A 1 86 ? 17.237 -5.024 -24.821 1.00 69.69 86 VAL A C 1
ATOM 697 O O . VAL A 1 86 ? 17.690 -3.914 -25.072 1.00 69.69 86 VAL A O 1
ATOM 700 N N . ILE A 1 87 ? 17.467 -6.072 -25.618 1.00 68.50 87 ILE A N 1
ATOM 701 C CA . ILE A 1 87 ? 18.112 -5.997 -26.933 1.00 68.50 87 ILE A CA 1
ATOM 702 C C . ILE A 1 87 ? 17.146 -6.549 -27.996 1.00 68.50 87 ILE A C 1
ATOM 704 O O . ILE A 1 87 ? 16.404 -7.498 -27.725 1.00 68.50 87 ILE A O 1
ATOM 708 N N . PRO A 1 88 ? 17.108 -5.965 -29.207 1.00 62.00 88 PRO A N 1
ATOM 709 C CA . PRO A 1 88 ? 16.274 -6.453 -30.301 1.00 62.00 88 PRO A CA 1
ATOM 710 C C . PRO A 1 88 ? 16.629 -7.887 -30.726 1.00 62.00 88 PRO A C 1
ATOM 712 O O . PRO A 1 88 ? 17.794 -8.232 -30.905 1.00 62.00 88 PRO A O 1
ATOM 715 N N . LYS A 1 89 ? 15.592 -8.701 -30.982 1.00 60.50 89 LYS A N 1
ATOM 716 C CA . LYS A 1 89 ? 15.695 -10.097 -31.464 1.00 60.50 89 LYS A CA 1
ATOM 717 C C . LYS A 1 89 ? 16.378 -10.238 -32.829 1.00 60.50 89 LYS A C 1
ATOM 719 O O . LYS A 1 89 ? 16.806 -11.330 -33.192 1.00 60.50 89 LYS A O 1
ATOM 724 N N . THR A 1 90 ? 16.465 -9.155 -33.592 1.00 55.34 90 THR A N 1
ATOM 725 C CA . THR A 1 90 ? 17.033 -9.126 -34.940 1.00 55.34 90 THR A CA 1
ATOM 726 C C . THR A 1 90 ? 17.788 -7.824 -35.169 1.00 55.34 90 THR A C 1
ATOM 728 O O . THR A 1 90 ? 17.342 -6.761 -34.742 1.00 55.34 90 THR A O 1
ATOM 731 N N . VAL A 1 91 ? 18.920 -7.918 -35.871 1.00 55.41 91 VAL A N 1
ATOM 732 C CA . VAL A 1 91 ? 19.723 -6.770 -36.324 1.00 55.41 91 VAL A CA 1
ATOM 733 C C . VAL A 1 91 ? 18.829 -5.810 -37.128 1.00 55.41 91 VAL A C 1
ATOM 735 O O . VAL A 1 91 ? 18.051 -6.293 -37.957 1.00 55.41 91 VAL A O 1
ATOM 738 N N . PRO A 1 92 ? 18.912 -4.482 -36.917 1.00 49.25 92 PRO A N 1
ATOM 739 C CA . PRO A 1 92 ? 18.009 -3.550 -37.571 1.00 49.25 92 PRO A CA 1
ATOM 740 C C . PRO A 1 92 ? 18.262 -3.530 -39.079 1.00 49.25 92 PRO A C 1
ATOM 742 O O . PRO A 1 92 ? 19.382 -3.296 -39.537 1.00 49.25 92 PRO A O 1
ATOM 745 N N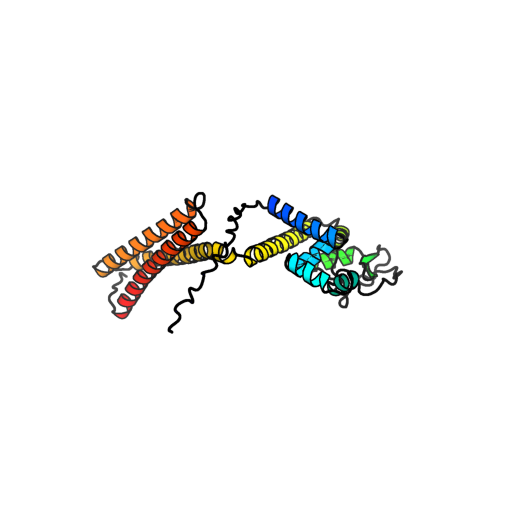 . VAL A 1 93 ? 17.201 -3.725 -39.860 1.00 48.41 93 VAL A N 1
ATOM 746 C CA . VAL A 1 93 ? 17.164 -3.226 -41.235 1.00 48.41 93 VAL A CA 1
ATOM 747 C C . VAL A 1 93 ? 17.071 -1.707 -41.104 1.00 48.41 93 VAL A C 1
ATOM 749 O O . VAL A 1 93 ? 16.132 -1.209 -40.488 1.00 48.41 93 VAL A O 1
ATOM 752 N N . LEU A 1 94 ? 18.066 -0.968 -41.606 1.00 47.81 94 LEU A N 1
ATOM 753 C CA . LEU A 1 94 ? 17.992 0.493 -41.685 1.00 47.81 94 LEU A CA 1
ATOM 754 C C . LEU A 1 94 ? 16.790 0.862 -42.556 1.00 47.81 94 LEU A C 1
ATOM 756 O O . LEU A 1 94 ? 16.876 0.811 -43.782 1.00 47.81 94 LEU A O 1
ATOM 760 N N . ASN A 1 95 ? 15.672 1.208 -41.926 1.00 53.94 95 ASN A N 1
ATOM 761 C CA . ASN A 1 95 ? 14.539 1.763 -42.637 1.00 53.94 95 ASN A CA 1
ATOM 762 C C . ASN A 1 95 ? 14.873 3.224 -42.959 1.00 53.94 95 ASN A C 1
ATOM 764 O O . ASN A 1 95 ? 15.084 4.046 -42.070 1.00 53.94 95 ASN A O 1
ATOM 768 N N . THR A 1 96 ? 15.001 3.529 -44.247 1.00 54.66 96 THR A N 1
ATOM 769 C CA . THR A 1 96 ? 15.180 4.887 -44.778 1.00 54.66 96 THR A CA 1
ATOM 770 C C . THR A 1 96 ? 13.809 5.498 -45.057 1.00 54.66 96 THR A C 1
ATOM 772 O O . THR A 1 96 ? 13.512 5.860 -46.194 1.00 54.66 96 THR A O 1
ATOM 775 N N . GLN A 1 97 ? 12.920 5.498 -44.063 1.00 60.62 97 GLN A N 1
ATOM 776 C CA . GLN A 1 97 ? 11.600 6.105 -44.216 1.00 60.62 97 GLN A CA 1
ATOM 777 C C . GLN A 1 97 ? 11.738 7.624 -44.056 1.00 60.62 97 GLN A C 1
ATOM 779 O O . GLN A 1 97 ? 12.376 8.094 -43.119 1.00 60.62 97 GLN A O 1
ATOM 784 N N . GLU A 1 98 ? 11.203 8.387 -45.011 1.00 65.75 98 GLU A N 1
ATOM 785 C CA . GLU A 1 98 ? 11.248 9.862 -45.009 1.00 65.75 98 GLU A CA 1
ATOM 786 C C . GLU A 1 98 ? 9.991 10.483 -44.373 1.00 65.75 98 GLU A C 1
ATOM 788 O O . GLU A 1 98 ? 9.959 11.679 -44.102 1.00 65.75 98 GLU A O 1
ATOM 793 N N . GLU A 1 99 ? 8.967 9.672 -44.089 1.00 77.00 99 GLU A N 1
ATOM 794 C CA . GLU A 1 99 ? 7.673 10.115 -43.566 1.00 77.00 99 GLU A CA 1
ATOM 795 C C . GLU A 1 99 ? 7.284 9.299 -42.326 1.00 77.00 99 GLU A C 1
ATOM 797 O O . GLU A 1 99 ? 7.531 8.094 -42.251 1.00 77.00 99 GLU A O 1
ATOM 802 N N . CYS A 1 100 ? 6.668 9.946 -41.336 1.00 81.00 100 CYS A N 1
ATOM 803 C CA . CYS A 1 100 ? 6.223 9.279 -40.112 1.00 81.00 100 CYS A CA 1
ATOM 804 C C . CYS A 1 100 ? 4.969 8.428 -40.369 1.00 81.00 100 CYS A C 1
ATOM 806 O O . CYS A 1 100 ? 3.923 8.982 -40.693 1.00 81.00 100 CYS A O 1
ATOM 808 N N . GLU A 1 101 ? 5.003 7.117 -40.120 1.00 79.19 101 GLU A N 1
ATOM 809 C CA . GLU A 1 101 ? 3.843 6.229 -40.351 1.00 79.19 101 GLU A CA 1
ATOM 810 C C . GLU A 1 101 ? 2.645 6.489 -39.416 1.00 79.19 101 GLU A C 1
ATOM 812 O O . GLU A 1 101 ? 1.529 6.056 -39.693 1.00 79.19 101 GLU A O 1
ATOM 817 N N . ILE A 1 102 ? 2.849 7.221 -38.316 1.00 82.31 102 ILE A N 1
ATOM 818 C CA . ILE A 1 102 ? 1.800 7.506 -37.323 1.00 82.31 102 ILE A CA 1
ATOM 819 C C . ILE A 1 102 ? 1.034 8.782 -37.677 1.00 82.31 102 ILE A C 1
ATOM 821 O O . ILE A 1 102 ? -0.194 8.811 -37.62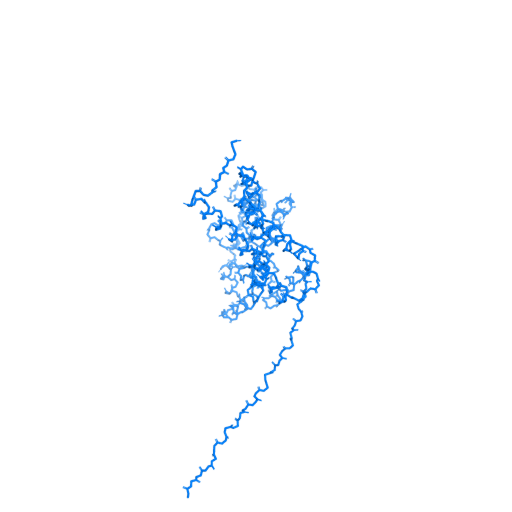7 1.00 82.31 102 ILE A O 1
ATOM 825 N N . CYS A 1 103 ? 1.754 9.858 -38.011 1.00 83.69 103 CYS A N 1
ATOM 826 C CA . CYS A 1 103 ? 1.154 11.166 -38.292 1.00 83.69 103 CYS A CA 1
ATOM 827 C C . CYS A 1 103 ? 1.205 11.570 -39.770 1.00 83.69 103 CYS A C 1
ATOM 829 O O . CYS A 1 103 ? 0.688 12.631 -40.107 1.00 83.69 103 CYS A O 1
ATOM 831 N N . CYS A 1 104 ? 1.799 10.738 -40.633 1.00 82.81 104 CYS A N 1
ATOM 832 C CA . CYS A 1 104 ? 1.981 10.973 -42.071 1.00 82.81 104 CYS A CA 1
ATOM 833 C C . CYS A 1 104 ? 2.690 12.302 -42.391 1.00 82.81 104 CYS A C 1
ATOM 835 O O . CYS A 1 104 ? 2.414 12.923 -43.413 1.00 82.81 104 CYS A O 1
ATOM 837 N N . ASP A 1 105 ? 3.562 12.766 -41.491 1.00 80.44 105 ASP A N 1
ATOM 838 C CA . ASP A 1 105 ? 4.292 14.026 -41.648 1.00 80.44 105 ASP A CA 1
ATOM 839 C C . ASP A 1 105 ? 5.685 13.764 -42.228 1.00 80.44 105 ASP A C 1
ATOM 841 O O . ASP A 1 105 ? 6.420 12.899 -41.739 1.00 80.44 105 ASP A O 1
ATOM 845 N N . THR A 1 106 ? 6.025 14.522 -43.265 1.00 72.81 106 THR A N 1
ATOM 846 C CA . THR A 1 106 ? 7.221 14.377 -44.102 1.00 72.81 106 THR A CA 1
ATOM 847 C C . THR A 1 106 ? 8.305 15.393 -43.737 1.00 72.81 106 THR A C 1
ATOM 849 O O . THR A 1 106 ? 9.455 15.253 -44.138 1.00 72.81 106 THR A O 1
ATOM 852 N N . GLU A 1 107 ? 7.963 16.443 -42.980 1.00 71.19 107 GLU A N 1
ATOM 853 C CA . GLU A 1 107 ? 8.901 17.503 -42.570 1.00 71.19 107 GLU A CA 1
ATOM 854 C C . GLU A 1 107 ? 9.485 17.258 -41.171 1.00 71.19 107 GLU A C 1
ATOM 856 O O . GLU A 1 107 ? 10.082 18.146 -40.554 1.00 71.19 107 GLU A O 1
ATOM 861 N N . THR A 1 108 ? 9.320 16.045 -40.641 1.00 72.12 108 THR A N 1
ATOM 862 C CA . THR A 1 108 ? 9.720 15.713 -39.275 1.00 72.12 108 THR A CA 1
ATOM 863 C C . THR A 1 108 ? 10.914 14.776 -39.246 1.00 72.12 108 THR A C 1
ATOM 865 O O . THR A 1 108 ? 10.998 13.806 -39.991 1.00 72.12 108 THR A O 1
ATOM 868 N N . GLN A 1 109 ? 11.852 15.054 -38.341 1.00 77.38 109 GLN A N 1
ATOM 869 C CA . GLN A 1 109 ? 12.952 14.138 -38.082 1.00 77.38 109 GLN A CA 1
ATOM 870 C C . GLN A 1 109 ? 12.404 12.877 -37.406 1.00 77.38 109 GLN A C 1
ATOM 872 O O . GLN A 1 109 ? 11.821 12.948 -36.316 1.00 77.38 109 GLN A O 1
ATOM 877 N N . LEU A 1 110 ? 12.596 11.733 -38.061 1.00 80.88 110 LEU A N 1
ATOM 878 C CA . LEU A 1 110 ? 12.292 10.430 -37.489 1.00 80.88 110 LEU A CA 1
ATOM 879 C C . LEU A 1 110 ? 13.442 9.982 -36.596 1.00 80.88 110 LEU A C 1
ATOM 881 O O . LEU A 1 110 ? 14.615 10.088 -36.958 1.00 80.88 110 LEU A O 1
ATOM 885 N N . ASP A 1 111 ? 13.091 9.467 -35.428 1.00 80.44 111 ASP A N 1
ATOM 886 C CA . ASP A 1 111 ? 14.026 8.793 -34.542 1.00 80.44 111 ASP A CA 1
ATOM 887 C C . ASP A 1 111 ? 13.431 7.443 -34.138 1.00 80.44 111 ASP A C 1
ATOM 889 O O . ASP A 1 111 ? 12.211 7.245 -34.110 1.00 80.44 111 ASP A O 1
ATOM 893 N N . GLY A 1 112 ? 14.309 6.487 -33.878 1.00 79.19 112 GLY A N 1
ATOM 894 C CA . GLY A 1 112 ? 13.942 5.107 -33.631 1.00 79.19 112 GLY A CA 1
ATOM 895 C C . GLY A 1 112 ? 14.662 4.500 -32.444 1.00 79.19 112 GLY A C 1
ATOM 896 O O . GLY A 1 112 ? 15.585 5.074 -31.852 1.00 79.19 112 GLY A O 1
ATOM 897 N N . LEU A 1 113 ? 14.201 3.302 -32.108 1.00 78.69 113 LEU A N 1
ATOM 898 C CA . LEU A 1 113 ? 14.818 2.439 -31.110 1.00 78.69 113 LEU A CA 1
ATOM 899 C C . LEU A 1 113 ? 15.685 1.378 -31.786 1.00 78.69 113 LEU A C 1
ATOM 901 O O . LEU A 1 113 ? 15.629 1.186 -33.000 1.00 78.69 113 LEU A O 1
ATOM 905 N N . ALA A 1 114 ? 16.450 0.635 -30.986 1.00 71.62 114 ALA A N 1
ATOM 906 C CA . ALA A 1 114 ? 17.307 -0.442 -31.477 1.00 71.62 114 ALA A CA 1
ATOM 907 C C . ALA A 1 114 ? 16.538 -1.535 -32.257 1.00 71.62 114 ALA A C 1
ATOM 909 O O . ALA A 1 114 ? 17.129 -2.215 -33.089 1.00 71.62 114 ALA A O 1
ATOM 910 N N . CYS A 1 115 ? 15.218 -1.673 -32.053 1.00 74.88 115 CYS A N 1
ATOM 911 C CA . CYS A 1 115 ? 14.356 -2.565 -32.844 1.00 74.88 115 CYS A CA 1
ATOM 912 C C . CYS A 1 115 ? 14.136 -2.124 -34.300 1.00 74.88 115 CYS A C 1
ATOM 914 O O . CYS A 1 115 ? 13.588 -2.902 -35.073 1.00 74.88 115 CYS A O 1
ATOM 916 N N . GLY A 1 116 ? 14.544 -0.912 -34.684 1.00 74.06 116 GLY A N 1
ATOM 917 C CA . GLY A 1 116 ? 14.376 -0.385 -36.040 1.00 74.06 116 GLY A CA 1
ATOM 918 C C . GLY A 1 116 ? 13.050 0.341 -36.288 1.00 74.06 116 GLY A C 1
ATOM 919 O O . GLY A 1 116 ? 12.918 0.983 -37.325 1.00 74.06 116 GLY A O 1
ATOM 920 N N . HIS A 1 117 ? 12.099 0.315 -35.345 1.00 82.06 117 HIS A N 1
ATOM 921 C CA . HIS A 1 117 ? 10.872 1.111 -35.443 1.00 82.06 117 HIS A CA 1
ATOM 922 C C . HIS A 1 117 ? 11.173 2.595 -35.224 1.00 82.06 117 HIS A C 1
ATOM 924 O O . HIS A 1 117 ? 11.792 2.972 -34.221 1.00 82.06 117 HIS A O 1
ATOM 930 N N . GLN A 1 118 ? 10.724 3.421 -36.167 1.00 83.06 118 GLN A N 1
ATOM 931 C CA . GLN A 1 118 ? 10.964 4.858 -36.216 1.00 83.06 118 GLN A CA 1
ATOM 932 C C . GLN A 1 118 ? 9.644 5.627 -36.189 1.00 83.06 118 GLN A C 1
ATOM 934 O O . GLN A 1 118 ? 8.654 5.219 -36.787 1.00 83.06 118 GLN A O 1
ATOM 939 N N . ALA A 1 119 ? 9.646 6.768 -35.512 1.00 84.19 119 ALA A N 1
ATOM 940 C CA . ALA A 1 119 ? 8.542 7.715 -35.521 1.00 84.19 119 ALA A CA 1
ATOM 941 C C . ALA A 1 119 ? 9.064 9.130 -35.270 1.00 84.19 119 ALA A C 1
ATOM 943 O O . ALA A 1 119 ? 10.179 9.325 -34.777 1.00 84.19 119 ALA A O 1
ATOM 944 N N . CYS A 1 120 ? 8.258 10.141 -35.590 1.00 87.50 120 CYS A N 1
ATOM 945 C CA . CYS A 1 120 ? 8.625 11.512 -35.265 1.00 87.50 120 CYS A CA 1
ATOM 946 C C . CYS A 1 120 ? 8.619 11.732 -33.744 1.00 87.50 120 CYS A C 1
ATOM 948 O O . CYS A 1 120 ? 7.854 11.109 -32.999 1.00 87.50 120 CYS A O 1
ATOM 950 N N . VAL A 1 121 ? 9.441 12.674 -33.276 1.00 84.81 121 VAL A N 1
ATOM 951 C CA . VAL A 1 121 ? 9.580 13.003 -31.844 1.00 84.81 121 VAL A CA 1
ATOM 952 C C . VAL A 1 121 ? 8.232 13.338 -31.192 1.00 84.81 121 VAL A C 1
ATOM 954 O O . VAL A 1 121 ? 7.994 12.986 -30.038 1.00 84.81 121 VAL A O 1
ATOM 957 N N . ASN A 1 122 ? 7.314 13.966 -31.933 1.00 84.75 122 ASN A N 1
ATOM 958 C CA . ASN A 1 122 ? 5.985 14.309 -31.426 1.00 84.75 122 ASN A CA 1
ATOM 959 C C . ASN A 1 122 ? 5.119 13.069 -31.160 1.00 84.75 122 ASN A C 1
ATOM 961 O O . ASN A 1 122 ? 4.415 13.027 -30.153 1.00 84.75 122 ASN A O 1
ATOM 965 N N . CYS A 1 123 ? 5.188 12.051 -32.021 1.00 86.69 123 CYS A N 1
ATOM 966 C CA . CYS A 1 123 ? 4.447 10.807 -31.820 1.00 86.69 123 CYS A CA 1
ATOM 967 C C . CYS A 1 123 ? 5.019 10.002 -30.653 1.00 86.69 123 CYS A C 1
ATOM 969 O O . CYS A 1 123 ? 4.255 9.536 -29.810 1.00 86.69 123 CYS A O 1
ATOM 971 N N . TRP A 1 124 ? 6.351 9.934 -30.534 1.00 87.88 124 TRP A N 1
ATOM 972 C CA . TRP A 1 124 ? 7.001 9.371 -29.349 1.00 87.88 124 TRP A CA 1
ATOM 973 C C . TRP A 1 124 ? 6.574 10.095 -28.075 1.00 87.88 124 TRP A C 1
ATOM 975 O O . TRP A 1 124 ? 6.221 9.456 -27.089 1.00 87.88 124 TRP A O 1
ATOM 985 N N . LYS A 1 125 ? 6.536 11.430 -28.098 1.00 85.25 125 LYS A N 1
ATOM 986 C CA . LYS A 1 125 ? 6.097 12.236 -26.959 1.00 85.25 125 LYS A CA 1
ATOM 987 C C . LYS A 1 125 ? 4.655 11.927 -26.545 1.00 85.25 125 LYS A C 1
ATOM 989 O O . LYS A 1 125 ? 4.405 11.769 -25.354 1.00 85.25 125 LYS A O 1
ATOM 994 N N . LEU A 1 126 ? 3.717 11.860 -27.492 1.00 85.25 126 LEU A N 1
ATOM 995 C CA . LEU A 1 126 ? 2.309 11.562 -27.197 1.00 85.25 126 LEU A CA 1
ATOM 996 C C . LEU A 1 126 ? 2.136 10.147 -26.637 1.00 85.25 126 LEU A C 1
ATOM 998 O O . LEU A 1 126 ? 1.477 9.980 -25.614 1.00 85.25 126 LEU A O 1
ATOM 1002 N N . TYR A 1 127 ? 2.796 9.162 -27.249 1.00 87.88 127 TYR A N 1
ATOM 1003 C CA . TYR A 1 127 ? 2.802 7.782 -26.771 1.00 87.88 127 TYR A CA 1
ATOM 1004 C C . TYR A 1 127 ? 3.350 7.676 -25.341 1.00 87.88 127 TYR A C 1
ATOM 1006 O O . TYR A 1 127 ? 2.717 7.097 -24.459 1.00 87.88 127 TYR A O 1
ATOM 1014 N N . LEU A 1 128 ? 4.502 8.300 -25.078 1.00 84.69 128 LEU A N 1
ATOM 1015 C CA . LEU A 1 128 ? 5.099 8.333 -23.744 1.00 84.69 128 LEU A CA 1
ATOM 1016 C C . LEU A 1 128 ? 4.189 9.042 -22.737 1.00 84.69 128 LEU A C 1
ATOM 1018 O O . LEU A 1 128 ? 4.053 8.572 -21.613 1.00 84.69 128 LEU A O 1
ATOM 1022 N N . ALA A 1 129 ? 3.540 10.144 -23.122 1.00 83.88 129 ALA A N 1
ATOM 1023 C CA . ALA A 1 129 ? 2.628 10.875 -22.246 1.00 83.88 129 ALA A CA 1
ATOM 1024 C C . ALA A 1 129 ? 1.433 10.019 -21.794 1.00 83.88 129 ALA A C 1
ATOM 1026 O O . ALA A 1 129 ? 1.050 10.092 -20.627 1.00 83.88 129 ALA A O 1
ATOM 1027 N N . GLU A 1 130 ? 0.874 9.201 -22.689 1.00 83.06 130 GLU A N 1
ATOM 1028 C CA . GLU A 1 130 ? -0.212 8.265 -22.379 1.00 83.06 130 GLU A CA 1
ATOM 1029 C C . GLU A 1 130 ? 0.271 7.144 -21.448 1.00 83.06 130 GLU A C 1
ATOM 1031 O O . GLU A 1 130 ? -0.280 6.956 -20.365 1.00 83.06 130 GLU A O 1
ATOM 1036 N N . ARG A 1 131 ? 1.390 6.492 -21.784 1.00 80.50 131 ARG A N 1
ATOM 1037 C CA . ARG A 1 131 ? 1.970 5.391 -20.990 1.00 80.50 131 ARG A CA 1
ATOM 1038 C C . ARG A 1 131 ? 2.403 5.821 -19.583 1.00 80.50 131 ARG A C 1
ATOM 1040 O O . ARG A 1 131 ? 2.159 5.114 -18.604 1.00 80.50 131 ARG A O 1
ATOM 1047 N N . ILE A 1 132 ? 2.996 7.009 -19.462 1.00 79.00 132 ILE A N 1
ATOM 1048 C CA . ILE A 1 132 ? 3.330 7.650 -18.178 1.00 79.00 132 ILE A CA 1
ATOM 1049 C C . ILE A 1 132 ? 2.046 8.086 -17.449 1.00 79.00 132 ILE A C 1
ATOM 1051 O O . ILE A 1 132 ? 1.966 8.031 -16.220 1.00 79.00 132 ILE A O 1
ATOM 1055 N N . GLY A 1 133 ? 1.024 8.515 -18.193 1.00 72.75 133 GLY A N 1
ATOM 1056 C CA . GLY A 1 133 ? -0.309 8.841 -17.689 1.00 72.75 133 GLY A CA 1
ATOM 1057 C C . GLY A 1 133 ? -0.973 7.668 -16.969 1.00 72.75 133 GLY A C 1
ATOM 1058 O O . GLY A 1 133 ? -1.480 7.847 -15.859 1.00 72.75 133 GLY A O 1
ATOM 1059 N N . ASP A 1 134 ? -0.864 6.481 -17.557 1.00 73.50 134 ASP A N 1
ATOM 1060 C CA . ASP A 1 134 ? -1.388 5.216 -17.032 1.00 73.50 134 ASP A CA 1
ATOM 1061 C C . ASP A 1 134 ? -0.530 4.616 -15.906 1.00 73.50 134 ASP A C 1
ATOM 1063 O O . ASP A 1 134 ? -0.907 3.625 -15.282 1.00 73.50 134 ASP A O 1
ATOM 1067 N N . GLY A 1 135 ? 0.621 5.228 -15.605 1.00 67.12 135 GLY A N 1
ATOM 1068 C CA . GLY A 1 135 ? 1.509 4.793 -14.530 1.00 67.12 135 GLY A CA 1
ATOM 1069 C C . GLY A 1 135 ? 2.357 3.568 -14.879 1.00 67.12 135 GLY A C 1
ATOM 1070 O O . GLY A 1 135 ? 2.840 2.894 -13.970 1.00 67.12 135 GLY A O 1
ATOM 1071 N N . GLN A 1 136 ? 2.548 3.266 -16.167 1.00 67.88 136 GLN A N 1
ATOM 1072 C CA . GLN A 1 136 ? 3.372 2.136 -16.592 1.00 67.88 136 GLN A CA 1
ATOM 1073 C C . GLN A 1 136 ? 4.862 2.462 -16.423 1.00 67.88 136 GLN A C 1
ATOM 1075 O O . GLN A 1 136 ? 5.382 3.424 -16.987 1.00 67.88 136 GLN A O 1
ATOM 1080 N N . SER A 1 137 ? 5.554 1.656 -15.617 1.00 64.06 137 SER A N 1
ATOM 1081 C CA . SER A 1 137 ? 6.982 1.812 -15.308 1.00 64.06 137 SER A CA 1
ATOM 1082 C C . SER A 1 137 ? 7.914 1.150 -16.323 1.00 64.06 137 SER A C 1
ATOM 1084 O O . SER A 1 137 ? 9.100 1.482 -16.377 1.00 64.06 137 SER A O 1
ATOM 1086 N N . GLU A 1 138 ? 7.378 0.196 -17.083 1.00 71.94 138 GLU A N 1
ATOM 1087 C CA . GLU A 1 138 ? 8.025 -0.536 -18.170 1.00 71.94 138 GLU A CA 1
ATOM 1088 C C . GLU A 1 138 ? 7.323 -0.112 -19.454 1.00 71.94 138 GLU A C 1
ATOM 1090 O O . GLU A 1 138 ? 6.176 -0.483 -19.696 1.00 71.94 138 GLU A O 1
ATOM 1095 N N . ILE A 1 139 ? 7.975 0.761 -20.217 1.00 80.94 139 ILE A N 1
ATOM 1096 C CA . ILE A 1 139 ? 7.406 1.285 -21.452 1.00 80.94 139 ILE A CA 1
ATOM 1097 C C . ILE A 1 139 ? 8.009 0.493 -22.604 1.00 80.94 139 ILE A C 1
ATOM 1099 O O . ILE A 1 139 ? 9.224 0.496 -22.797 1.00 80.94 139 ILE A O 1
ATOM 1103 N N . GLU A 1 140 ? 7.147 -0.183 -23.349 1.00 84.12 140 GLU A N 1
ATOM 1104 C CA . GLU A 1 140 ? 7.502 -0.940 -24.546 1.00 84.12 140 GLU A CA 1
ATOM 1105 C C . GLU A 1 140 ? 7.501 -0.036 -25.785 1.00 84.12 140 GLU A C 1
ATOM 1107 O O . GLU A 1 140 ? 6.974 1.084 -25.769 1.00 84.12 140 GLU A O 1
ATOM 1112 N N . CYS A 1 141 ? 8.100 -0.527 -26.866 1.00 84.12 141 CYS A N 1
ATOM 1113 C CA . CYS A 1 141 ? 8.095 0.107 -28.175 1.00 84.12 141 CYS A CA 1
ATOM 1114 C C . CYS A 1 141 ? 6.669 0.475 -28.619 1.00 84.12 141 CYS A C 1
ATOM 1116 O O . CYS A 1 141 ? 5.690 -0.147 -28.220 1.00 84.12 141 CYS A O 1
ATOM 1118 N N . LEU A 1 142 ? 6.554 1.498 -29.470 1.00 84.50 142 LEU A N 1
ATOM 1119 C CA . LEU A 1 142 ? 5.257 1.955 -29.968 1.00 84.50 142 LEU A CA 1
ATOM 1120 C C . LEU A 1 142 ? 4.546 0.894 -30.831 1.00 84.50 142 LEU A C 1
ATOM 1122 O O . LEU A 1 142 ? 3.324 0.927 -30.957 1.00 84.50 142 LEU A O 1
ATOM 1126 N N . ASP A 1 143 ? 5.304 -0.021 -31.444 1.00 77.19 143 ASP A N 1
ATOM 1127 C CA . ASP A 1 143 ? 4.754 -1.052 -32.317 1.00 77.19 143 ASP A CA 1
ATOM 1128 C C . ASP A 1 143 ? 4.145 -2.190 -31.493 1.00 77.19 143 ASP A C 1
ATOM 1130 O O . ASP A 1 143 ? 4.815 -2.808 -30.668 1.00 77.19 143 ASP A O 1
ATOM 1134 N N . SER A 1 144 ? 2.876 -2.505 -31.758 1.00 75.50 144 SER A N 1
ATOM 1135 C CA . SER A 1 144 ? 2.112 -3.533 -31.036 1.00 75.50 144 SER A CA 1
ATOM 1136 C C . SER A 1 144 ? 2.690 -4.954 -31.105 1.00 75.50 144 SER A C 1
ATOM 1138 O O . SER A 1 144 ? 2.306 -5.811 -30.313 1.00 75.50 144 SER A O 1
ATOM 1140 N N . SER A 1 145 ? 3.584 -5.224 -32.057 1.00 74.75 145 SER A N 1
ATOM 1141 C CA . SER A 1 145 ? 4.273 -6.506 -32.209 1.00 74.75 145 SER A CA 1
ATOM 1142 C C . SER A 1 145 ? 5.662 -6.527 -31.556 1.00 74.75 145 SER A C 1
ATOM 1144 O O . SER A 1 145 ? 6.344 -7.556 -31.584 1.00 74.75 145 SER A O 1
ATOM 1146 N N . CYS A 1 146 ? 6.087 -5.412 -30.950 1.00 75.19 146 CYS A N 1
ATOM 1147 C CA . CYS A 1 146 ? 7.422 -5.220 -30.406 1.00 75.19 146 CYS A CA 1
ATOM 1148 C C . CYS A 1 146 ? 7.402 -4.974 -28.892 1.00 75.19 146 CYS A C 1
ATOM 1150 O O . CYS A 1 146 ? 7.065 -3.893 -28.426 1.00 75.19 146 CYS A O 1
ATOM 1152 N N . ASN A 1 147 ? 7.917 -5.937 -28.126 1.00 77.31 147 ASN A N 1
ATOM 1153 C CA . ASN A 1 147 ? 8.014 -5.829 -26.664 1.00 77.31 147 ASN A CA 1
ATOM 1154 C C . ASN A 1 147 ? 9.354 -5.223 -26.199 1.00 77.31 147 ASN A C 1
ATOM 1156 O O . ASN A 1 147 ? 9.757 -5.435 -25.057 1.00 77.31 147 ASN A O 1
ATOM 1160 N N . LEU A 1 148 ? 10.106 -4.554 -27.088 1.00 79.12 148 LEU A N 1
ATOM 1161 C CA . LEU A 1 148 ? 11.395 -3.955 -26.725 1.00 79.12 148 LEU A CA 1
ATOM 1162 C C . LEU A 1 148 ? 11.160 -2.815 -25.732 1.00 79.12 148 LEU A C 1
ATOM 1164 O O . LEU A 1 148 ? 10.431 -1.874 -26.046 1.00 79.12 148 LEU A O 1
ATOM 1168 N N . LEU A 1 149 ? 11.812 -2.875 -24.573 1.00 81.00 149 LEU A N 1
ATOM 1169 C CA . LEU A 1 149 ? 11.718 -1.826 -23.563 1.00 81.00 149 LEU A CA 1
ATOM 1170 C C . LEU A 1 149 ? 12.533 -0.593 -23.968 1.00 81.00 149 LEU A C 1
ATOM 1172 O O . LEU A 1 149 ? 13.648 -0.700 -24.479 1.00 81.00 149 LEU A O 1
ATOM 1176 N N . ILE A 1 150 ? 11.958 0.589 -23.755 1.00 81.94 150 ILE A N 1
ATOM 1177 C CA . ILE A 1 150 ? 12.589 1.862 -24.109 1.00 81.94 150 ILE A CA 1
ATOM 1178 C C . ILE A 1 150 ? 13.619 2.244 -23.042 1.00 81.94 150 ILE A C 1
ATOM 1180 O O . ILE A 1 150 ? 13.289 2.360 -21.863 1.00 81.94 150 ILE A O 1
ATOM 1184 N N . GLU A 1 151 ? 14.856 2.499 -23.470 1.00 77.75 151 GLU A N 1
ATOM 1185 C CA . GLU A 1 151 ? 15.921 3.010 -22.604 1.00 77.75 151 GLU A CA 1
ATOM 1186 C C . GLU A 1 151 ? 15.628 4.426 -22.085 1.00 77.75 151 GLU A C 1
ATOM 1188 O O . GLU A 1 151 ? 15.072 5.284 -22.778 1.00 77.75 151 GLU A O 1
ATOM 1193 N N . ASP A 1 152 ? 16.095 4.710 -20.871 1.00 76.88 152 ASP A N 1
ATOM 1194 C CA . ASP A 1 152 ? 15.842 5.980 -20.183 1.00 76.88 152 ASP A CA 1
ATOM 1195 C C . ASP A 1 152 ? 16.391 7.193 -20.923 1.00 76.88 152 ASP A C 1
ATOM 1197 O O . ASP A 1 152 ? 15.761 8.251 -20.952 1.00 76.88 152 ASP A O 1
ATOM 1201 N N . GLU A 1 153 ? 17.560 7.044 -21.542 1.00 81.00 153 GLU A N 1
ATOM 1202 C CA . GLU A 1 153 ? 18.180 8.097 -22.342 1.00 81.00 153 GLU A CA 1
ATOM 1203 C C . GLU A 1 153 ? 17.281 8.498 -23.512 1.00 81.00 153 GLU A C 1
ATOM 1205 O O . GLU A 1 153 ? 17.112 9.687 -23.790 1.00 81.00 153 GLU A O 1
ATOM 1210 N N . LYS A 1 154 ? 16.637 7.513 -24.150 1.00 82.25 154 LYS A N 1
ATOM 1211 C CA . LYS A 1 154 ? 15.697 7.732 -25.252 1.00 82.25 154 LYS A CA 1
ATOM 1212 C C . LYS A 1 154 ? 14.402 8.375 -24.762 1.00 82.25 154 LYS A C 1
ATOM 1214 O O . LYS A 1 154 ? 13.952 9.340 -25.375 1.00 82.25 154 LYS A O 1
ATOM 1219 N N . VAL A 1 155 ? 13.853 7.952 -23.620 1.00 82.62 155 VAL A N 1
ATOM 1220 C CA . VAL A 1 155 ? 12.695 8.632 -23.001 1.00 82.62 155 VAL A CA 1
ATOM 1221 C C . VAL A 1 155 ? 13.020 10.101 -22.705 1.00 82.62 155 VAL A C 1
ATOM 1223 O O . VAL A 1 155 ? 12.248 10.995 -23.062 1.00 82.62 155 VAL A O 1
ATOM 1226 N N . ARG A 1 156 ? 14.190 10.380 -22.116 1.00 83.75 156 ARG A N 1
ATOM 1227 C CA . ARG A 1 156 ? 14.640 11.750 -21.818 1.00 83.75 156 ARG A CA 1
ATOM 1228 C C . ARG A 1 156 ? 14.901 12.568 -23.081 1.00 83.75 156 ARG A C 1
ATOM 1230 O O . ARG A 1 156 ? 14.624 13.766 -23.089 1.00 83.75 156 ARG A O 1
ATOM 1237 N N . HIS A 1 157 ? 15.392 11.937 -24.146 1.00 84.69 157 HIS A N 1
ATOM 1238 C CA . HIS A 1 157 ? 15.573 12.573 -25.448 1.00 84.69 157 HIS A CA 1
ATOM 1239 C C . HIS A 1 157 ? 14.233 13.040 -26.033 1.00 84.69 157 HIS A C 1
ATOM 1241 O O . HIS A 1 157 ? 14.096 14.214 -26.385 1.00 84.69 157 HIS A O 1
ATOM 1247 N N . PHE A 1 158 ? 13.222 12.165 -26.058 1.00 84.44 158 PHE A N 1
ATOM 1248 C CA . PHE A 1 158 ? 11.900 12.486 -26.607 1.00 84.44 158 PHE A CA 1
ATOM 1249 C C . PHE A 1 158 ? 11.113 13.490 -25.755 1.00 84.44 158 PHE A C 1
ATOM 1251 O O . PHE A 1 158 ? 10.348 14.294 -26.288 1.00 84.44 158 PHE A O 1
ATOM 1258 N N . LEU A 1 159 ? 11.323 13.491 -24.436 1.00 83.62 159 LEU A N 1
ATOM 1259 C CA . LEU A 1 159 ? 10.625 14.373 -23.496 1.00 83.62 159 LEU A CA 1
ATOM 1260 C C . LEU A 1 159 ? 11.416 15.630 -23.106 1.00 83.62 159 LEU A C 1
ATOM 1262 O O . LEU A 1 159 ? 10.971 16.369 -22.232 1.00 83.62 159 LEU A O 1
ATOM 1266 N N . LYS A 1 160 ? 12.545 15.931 -23.763 1.00 80.44 160 LYS A N 1
ATOM 1267 C CA . LYS A 1 160 ? 13.450 17.045 -23.407 1.00 80.44 160 LYS A CA 1
ATOM 1268 C C . LYS A 1 160 ? 12.754 18.402 -23.218 1.00 80.44 160 LYS A C 1
ATOM 1270 O O . LYS A 1 160 ? 13.199 19.215 -22.415 1.00 80.44 160 LYS A O 1
ATOM 1275 N N . ASN A 1 161 ? 11.668 18.644 -23.950 1.00 78.62 161 ASN A N 1
ATOM 1276 C CA . ASN A 1 161 ? 10.915 19.901 -23.914 1.00 78.62 161 ASN A CA 1
ATOM 1277 C C . ASN A 1 161 ? 9.686 19.868 -22.981 1.00 78.62 161 ASN A C 1
ATOM 1279 O O . ASN A 1 161 ? 8.942 20.845 -22.939 1.00 78.62 161 ASN A O 1
ATOM 1283 N N . ASP A 1 162 ? 9.430 18.767 -22.265 1.00 79.12 162 ASP A N 1
ATOM 1284 C CA . ASP A 1 162 ? 8.250 18.590 -21.410 1.00 79.12 162 ASP A CA 1
ATOM 1285 C C . ASP A 1 162 ? 8.627 18.205 -19.972 1.00 79.12 162 ASP A C 1
ATOM 1287 O O . ASP A 1 162 ? 8.548 17.051 -19.544 1.00 79.12 162 ASP A O 1
ATOM 1291 N N . GLN A 1 163 ? 9.042 19.222 -19.214 1.00 81.50 163 GLN A N 1
ATOM 1292 C CA . GLN A 1 163 ? 9.557 19.075 -17.851 1.00 81.50 163 GLN A CA 1
ATOM 1293 C C . GLN A 1 163 ? 8.566 18.382 -16.903 1.00 81.50 163 GLN A C 1
ATOM 1295 O O . GLN A 1 163 ? 8.973 17.592 -16.058 1.00 81.50 163 GLN A O 1
ATOM 1300 N N . LYS A 1 164 ? 7.259 18.623 -17.065 1.00 79.25 164 LYS A N 1
ATOM 1301 C CA . LYS A 1 164 ? 6.228 18.015 -16.208 1.00 79.25 164 LYS A CA 1
ATOM 1302 C C . LYS A 1 164 ? 6.117 16.507 -16.420 1.00 79.25 164 LYS A C 1
ATOM 1304 O O . LYS A 1 164 ? 5.932 15.763 -15.461 1.00 79.25 164 LYS A O 1
ATOM 1309 N N . LEU A 1 165 ? 6.209 16.050 -17.671 1.00 78.94 165 LEU A N 1
ATOM 1310 C CA . LEU A 1 165 ? 6.191 14.621 -17.981 1.00 78.94 165 LEU A CA 1
ATOM 1311 C C . LEU A 1 165 ? 7.481 13.934 -17.535 1.00 78.94 165 LEU A C 1
ATOM 1313 O O . LEU A 1 165 ? 7.408 12.819 -17.027 1.00 78.94 165 LEU A O 1
ATOM 1317 N N . LEU A 1 166 ? 8.630 14.609 -17.652 1.00 78.62 166 LEU A N 1
ATOM 1318 C CA . LEU A 1 166 ? 9.899 14.123 -17.104 1.00 78.62 166 LEU A CA 1
ATOM 1319 C C . LEU A 1 166 ? 9.837 13.954 -15.583 1.00 78.62 166 LEU A C 1
ATOM 1321 O O . LEU A 1 166 ? 10.196 12.895 -15.081 1.00 78.62 166 LEU A O 1
ATOM 1325 N N . GLU A 1 167 ? 9.311 14.941 -14.855 1.00 76.50 167 GLU A N 1
ATOM 1326 C CA . GLU A 1 167 ? 9.131 14.850 -13.401 1.00 76.50 167 GLU A CA 1
ATOM 1327 C C . GLU A 1 167 ? 8.199 13.698 -13.013 1.00 76.50 167 GLU A C 1
ATOM 1329 O O . GLU A 1 167 ? 8.483 12.958 -12.073 1.00 76.50 167 GLU A O 1
ATOM 1334 N N . ARG A 1 168 ? 7.103 13.499 -13.756 1.00 75.50 168 ARG A N 1
ATOM 1335 C CA . ARG A 1 168 ? 6.174 12.387 -13.520 1.00 75.50 168 ARG A CA 1
ATOM 1336 C C . ARG A 1 168 ? 6.804 11.029 -13.834 1.00 75.50 168 ARG A C 1
ATOM 1338 O O . ARG A 1 168 ? 6.584 10.078 -13.087 1.00 75.50 168 ARG A O 1
ATOM 1345 N N . PHE A 1 169 ? 7.593 10.937 -14.902 1.00 76.81 169 PHE A N 1
ATOM 1346 C CA . PHE A 1 169 ? 8.380 9.749 -15.219 1.00 76.81 169 PHE A CA 1
ATOM 1347 C C . PHE A 1 169 ? 9.369 9.447 -14.090 1.00 76.81 169 PHE A C 1
ATOM 1349 O O . PHE A 1 169 ? 9.354 8.343 -13.554 1.00 76.81 169 PHE A O 1
ATOM 1356 N N . ASP A 1 170 ? 10.143 10.437 -13.642 1.00 71.81 170 ASP A N 1
ATOM 1357 C CA . ASP A 1 170 ? 11.091 10.287 -12.536 1.00 71.81 170 ASP A CA 1
ATOM 1358 C C . ASP A 1 170 ? 10.389 9.885 -11.225 1.00 71.81 170 ASP A C 1
ATOM 1360 O O . ASP A 1 170 ? 10.877 9.012 -10.511 1.00 71.81 170 ASP A O 1
ATOM 1364 N N . GLN A 1 171 ? 9.204 10.430 -10.930 1.00 66.25 171 GLN A N 1
ATOM 1365 C CA . GLN A 1 171 ? 8.388 10.019 -9.782 1.00 66.25 171 GLN A CA 1
ATOM 1366 C C . GLN A 1 171 ? 7.918 8.565 -9.882 1.00 66.25 171 GLN A C 1
ATOM 1368 O O . GLN A 1 171 ? 8.087 7.816 -8.925 1.00 66.25 171 GLN A O 1
ATOM 1373 N N . LEU A 1 172 ? 7.358 8.140 -11.019 1.00 65.62 172 LEU A N 1
ATOM 1374 C CA . LEU A 1 172 ? 6.933 6.749 -11.220 1.00 65.62 172 LEU A CA 1
ATOM 1375 C C . LEU A 1 172 ? 8.114 5.786 -11.101 1.00 65.62 172 LEU A C 1
ATOM 1377 O O . LEU A 1 172 ? 8.003 4.746 -10.454 1.00 65.62 172 LEU A O 1
ATOM 1381 N N . ARG A 1 173 ? 9.263 6.162 -11.669 1.00 65.31 173 ARG A N 1
ATOM 1382 C CA . ARG A 1 173 ? 10.507 5.398 -11.572 1.00 65.31 173 ARG A CA 1
ATOM 1383 C C . ARG A 1 173 ? 10.986 5.284 -10.129 1.00 65.31 173 ARG A C 1
ATOM 1385 O O . ARG A 1 173 ? 11.259 4.175 -9.686 1.00 65.31 173 ARG A O 1
ATOM 1392 N N . ASN A 1 174 ? 11.025 6.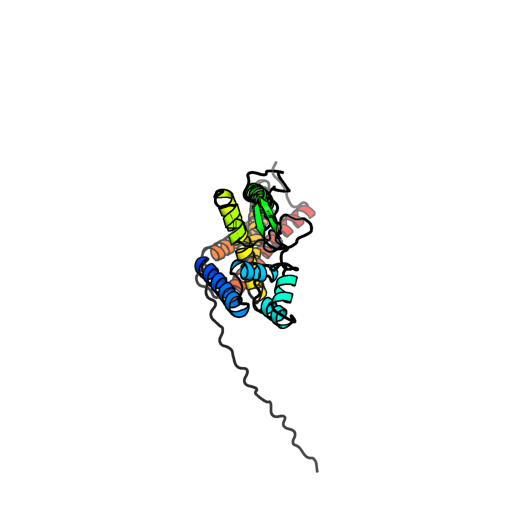392 -9.392 1.00 61.41 174 ASN A N 1
ATOM 1393 C CA . ASN A 1 174 ? 11.410 6.394 -7.981 1.00 61.41 174 ASN A CA 1
ATOM 1394 C C . ASN A 1 174 ? 10.435 5.570 -7.135 1.00 61.41 174 ASN A C 1
ATOM 1396 O O . ASN A 1 174 ? 10.869 4.823 -6.271 1.00 61.41 174 ASN A O 1
ATOM 1400 N N . LEU A 1 175 ? 9.130 5.644 -7.403 1.00 56.72 175 LEU A N 1
ATOM 1401 C CA . LEU A 1 175 ? 8.124 4.863 -6.683 1.00 56.72 175 LEU A CA 1
ATOM 1402 C C . LEU A 1 175 ? 8.263 3.361 -6.924 1.00 56.72 175 LEU A C 1
ATOM 1404 O O . LEU A 1 175 ? 8.088 2.593 -5.985 1.00 56.72 175 LEU A O 1
ATOM 1408 N N . VAL A 1 176 ? 8.561 2.934 -8.152 1.00 54.81 176 VAL A N 1
ATOM 1409 C CA . VAL A 1 176 ? 8.772 1.513 -8.459 1.00 54.81 176 VAL A CA 1
ATOM 1410 C C . VAL A 1 176 ? 10.062 1.025 -7.820 1.00 54.81 176 VAL A C 1
ATOM 1412 O O . VAL A 1 176 ? 10.034 -0.005 -7.168 1.00 54.81 176 VAL A O 1
ATOM 1415 N N . SER A 1 177 ? 11.148 1.789 -7.923 1.00 50.84 177 SER A N 1
ATOM 1416 C CA . SER A 1 177 ? 12.415 1.495 -7.251 1.00 50.84 177 SER A CA 1
ATOM 1417 C C . SER A 1 177 ? 12.266 1.382 -5.729 1.00 50.84 177 SER A C 1
ATOM 1419 O O . SER A 1 177 ? 12.627 0.357 -5.166 1.00 50.84 177 SER A O 1
ATOM 1421 N N . ILE A 1 178 ? 11.636 2.371 -5.082 1.00 50.94 178 ILE A N 1
ATOM 1422 C CA . ILE A 1 178 ? 11.397 2.383 -3.630 1.00 50.94 178 ILE A CA 1
ATOM 1423 C C . ILE A 1 178 ? 10.486 1.224 -3.220 1.00 50.94 178 ILE A C 1
ATOM 1425 O O . ILE A 1 178 ? 10.784 0.524 -2.261 1.00 50.94 178 ILE A O 1
ATOM 1429 N N . LYS A 1 179 ? 9.385 0.979 -3.945 1.00 46.19 179 LYS A N 1
ATOM 1430 C CA . LYS A 1 179 ? 8.503 -0.157 -3.640 1.00 46.19 179 LYS A CA 1
ATOM 1431 C C . LYS A 1 179 ? 9.201 -1.499 -3.850 1.00 46.19 179 LYS A C 1
ATOM 1433 O O . LYS A 1 179 ? 8.858 -2.444 -3.151 1.00 46.19 179 LYS A O 1
ATOM 143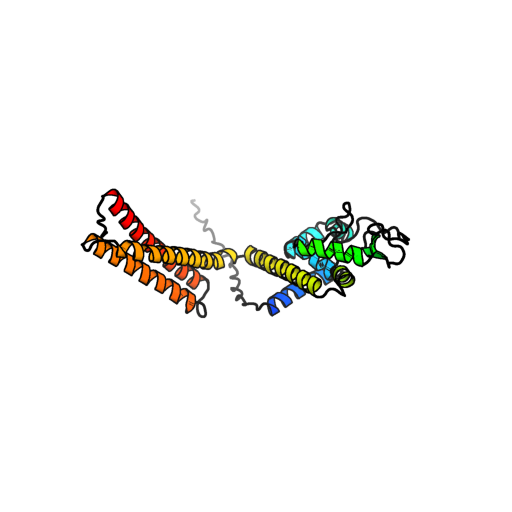8 N N . MET A 1 180 ? 10.134 -1.604 -4.797 1.00 41.31 180 MET A N 1
ATOM 1439 C CA . MET A 1 180 ? 10.812 -2.864 -5.092 1.00 41.31 180 MET A CA 1
ATOM 1440 C C . MET A 1 180 ? 11.919 -3.181 -4.094 1.00 41.31 180 MET A C 1
ATOM 1442 O O . MET A 1 180 ? 11.981 -4.321 -3.654 1.00 41.31 180 MET A O 1
ATOM 1446 N N . GLU A 1 181 ? 12.707 -2.192 -3.669 1.00 47.69 181 GLU A N 1
ATOM 1447 C CA . GLU A 1 181 ? 13.669 -2.364 -2.572 1.00 47.69 181 GLU A CA 1
ATOM 1448 C C . GLU A 1 181 ? 12.963 -2.619 -1.242 1.00 47.69 181 GLU A C 1
ATOM 1450 O O . GLU A 1 181 ? 13.348 -3.533 -0.523 1.00 47.69 181 GLU A O 1
ATOM 1455 N N . GLN A 1 182 ? 11.837 -1.943 -0.979 1.00 45.53 182 GLN A N 1
ATOM 1456 C CA . GLN A 1 182 ? 10.970 -2.282 0.151 1.00 45.53 182 GLN A CA 1
ATOM 1457 C C . GLN A 1 182 ? 10.486 -3.734 0.074 1.00 45.53 182 GLN A C 1
ATOM 1459 O O . GLN A 1 182 ? 10.475 -4.419 1.085 1.00 45.53 182 GLN A O 1
ATOM 1464 N N . ILE A 1 183 ? 10.109 -4.240 -1.107 1.00 43.44 183 ILE A N 1
ATOM 1465 C CA . ILE A 1 183 ? 9.717 -5.648 -1.291 1.00 43.44 183 ILE A CA 1
ATOM 1466 C C . ILE A 1 183 ? 10.910 -6.595 -1.091 1.00 43.44 183 ILE A C 1
ATOM 1468 O O . ILE A 1 183 ? 10.702 -7.709 -0.617 1.00 43.44 183 ILE A O 1
ATOM 1472 N N . GLN A 1 184 ? 12.128 -6.159 -1.412 1.00 40.38 184 GLN A N 1
ATOM 1473 C CA . GLN A 1 184 ? 13.328 -6.983 -1.401 1.00 40.38 184 GLN A CA 1
ATOM 1474 C C . GLN A 1 184 ? 13.999 -7.076 -0.020 1.00 40.38 184 GLN A C 1
ATOM 1476 O O . GLN A 1 184 ? 14.302 -8.188 0.419 1.00 40.38 184 GLN A O 1
ATOM 1481 N N . GLU A 1 185 ? 14.113 -5.961 0.709 1.00 44.59 185 GLU A N 1
ATOM 1482 C CA . GLU A 1 185 ? 14.485 -5.916 2.136 1.00 44.59 185 GLU A CA 1
ATOM 1483 C C . GLU A 1 185 ? 13.441 -6.640 3.007 1.00 44.59 185 GLU A C 1
ATOM 1485 O O . GLU A 1 185 ? 13.765 -7.297 3.997 1.00 44.59 185 GLU A O 1
ATOM 1490 N N . CYS A 1 186 ? 12.171 -6.629 2.588 1.00 38.56 186 CYS A N 1
ATOM 1491 C CA . CYS A 1 186 ? 11.116 -7.408 3.234 1.00 38.56 186 CYS A CA 1
ATOM 1492 C C . CYS A 1 186 ? 11.231 -8.925 2.996 1.00 38.56 186 CYS A C 1
ATOM 1494 O O . CYS A 1 186 ? 10.665 -9.696 3.773 1.00 38.56 186 CYS A O 1
ATOM 1496 N N . THR A 1 187 ? 11.939 -9.384 1.956 1.00 41.75 187 THR A N 1
ATOM 1497 C CA . THR A 1 187 ? 11.999 -10.818 1.616 1.00 41.75 187 THR A CA 1
ATOM 1498 C C . THR A 1 187 ? 13.056 -11.632 2.352 1.00 41.75 187 THR A C 1
ATOM 1500 O O . THR A 1 187 ? 12.921 -12.854 2.340 1.00 41.75 187 THR A O 1
ATOM 1503 N N . SER A 1 188 ? 14.068 -11.040 3.000 1.00 42.25 188 SER A N 1
ATOM 1504 C CA . SER A 1 188 ? 15.116 -11.857 3.638 1.00 42.25 188 SER A CA 1
ATOM 1505 C C . SER A 1 188 ? 14.972 -12.047 5.151 1.00 42.25 188 SER A C 1
ATOM 1507 O O . SER A 1 188 ? 15.374 -13.119 5.596 1.00 42.25 188 SER A O 1
ATOM 1509 N N . LYS A 1 189 ? 14.358 -11.129 5.929 1.00 47.12 189 LYS A N 1
ATOM 1510 C CA . LYS A 1 189 ? 13.980 -11.371 7.354 1.00 47.12 189 LYS A CA 1
ATOM 1511 C C . LYS A 1 189 ? 13.053 -10.325 8.035 1.00 47.12 189 LYS A C 1
ATOM 1513 O O . LYS A 1 189 ? 12.366 -10.705 8.974 1.00 47.12 189 LYS A O 1
ATOM 1518 N N . SER A 1 190 ? 12.928 -9.079 7.549 1.00 52.81 190 SER A N 1
ATOM 1519 C CA . SER A 1 190 ? 12.308 -7.949 8.298 1.00 52.81 190 SER A CA 1
ATOM 1520 C C . SER A 1 190 ? 10.784 -7.702 8.116 1.00 52.81 190 SER A C 1
ATOM 1522 O O . SER A 1 190 ? 10.170 -6.959 8.883 1.00 52.81 190 SER A O 1
ATOM 1524 N N . TRP A 1 191 ? 10.077 -8.330 7.161 1.00 41.69 191 TRP A N 1
ATOM 1525 C CA . TRP A 1 191 ? 8.633 -8.036 6.969 1.00 41.69 191 TRP A CA 1
ATOM 1526 C C . TRP A 1 191 ? 7.747 -8.427 8.166 1.00 41.69 191 TRP A C 1
ATOM 1528 O O . TRP A 1 191 ? 6.686 -7.837 8.383 1.00 41.69 191 TRP A O 1
ATOM 1538 N N . ASN A 1 192 ? 8.176 -9.402 8.971 1.00 44.47 192 ASN A N 1
ATOM 1539 C CA . ASN A 1 192 ? 7.476 -9.746 10.209 1.00 44.47 192 ASN A CA 1
ATOM 1540 C C . ASN A 1 192 ? 7.661 -8.678 11.307 1.00 44.47 192 ASN A C 1
ATOM 1542 O O . ASN A 1 192 ? 6.745 -8.501 12.117 1.00 44.47 192 ASN A O 1
ATOM 1546 N N . ASP A 1 193 ? 8.756 -7.913 11.265 1.00 50.34 193 ASP A N 1
ATOM 1547 C CA . ASP A 1 193 ? 9.153 -6.955 12.303 1.00 50.34 193 ASP A CA 1
ATOM 1548 C C . ASP A 1 193 ? 8.542 -5.558 12.090 1.00 50.34 193 ASP A C 1
ATOM 1550 O O . ASP A 1 193 ? 8.360 -4.806 13.028 1.00 50.34 193 ASP A O 1
ATOM 1554 N N . VAL A 1 194 ? 8.079 -5.189 10.893 1.00 52.97 194 VAL A N 1
ATOM 1555 C CA . VAL A 1 194 ? 7.286 -3.941 10.728 1.00 52.97 194 VAL A CA 1
ATOM 1556 C C . VAL A 1 194 ? 5.779 -4.217 10.788 1.00 52.97 194 VAL A C 1
ATOM 1558 O O . VAL A 1 194 ? 4.968 -3.359 11.157 1.00 52.97 194 VAL A O 1
ATOM 1561 N N . ARG A 1 195 ? 5.369 -5.458 10.500 1.00 58.75 195 ARG A N 1
ATOM 1562 C CA . ARG A 1 195 ? 3.961 -5.871 10.550 1.00 58.75 195 ARG A CA 1
ATOM 1563 C C . ARG A 1 195 ? 3.369 -5.764 11.954 1.00 58.75 195 ARG A C 1
ATOM 1565 O O . ARG A 1 195 ? 2.167 -5.517 12.072 1.00 58.75 195 ARG A O 1
ATOM 1572 N N . PHE A 1 196 ? 4.165 -5.933 13.014 1.00 65.31 196 PHE A N 1
ATOM 1573 C CA . PHE A 1 196 ? 3.652 -5.773 14.377 1.00 65.31 196 PHE A CA 1
ATOM 1574 C C . PHE A 1 196 ? 3.296 -4.313 14.691 1.00 65.31 196 PHE A C 1
ATOM 1576 O O . PHE A 1 196 ? 2.264 -4.088 15.321 1.00 65.31 196 PHE A O 1
ATOM 1583 N N . LEU A 1 197 ? 4.060 -3.333 14.188 1.00 67.00 197 LEU A N 1
ATOM 1584 C CA . LEU A 1 197 ? 3.748 -1.904 14.328 1.00 67.00 197 LEU A CA 1
ATOM 1585 C C . LEU A 1 197 ? 2.504 -1.524 13.524 1.00 67.00 197 LEU A C 1
ATOM 1587 O O . LEU A 1 197 ? 1.609 -0.861 14.046 1.00 67.00 197 LEU A O 1
ATOM 1591 N N . GLN A 1 198 ? 2.383 -2.011 12.284 1.00 68.75 198 GLN A N 1
ATOM 1592 C CA . GLN A 1 198 ? 1.168 -1.805 11.491 1.00 68.75 198 GLN A CA 1
ATOM 1593 C C . GLN A 1 198 ? -0.064 -2.389 12.200 1.00 68.75 198 GLN A C 1
ATOM 1595 O O . GLN A 1 198 ? -1.082 -1.716 12.355 1.00 68.75 198 GLN A O 1
ATOM 1600 N N . LYS A 1 199 ? 0.052 -3.620 12.710 1.00 74.50 199 LYS A N 1
ATOM 1601 C CA . LYS A 1 199 ? -1.007 -4.268 13.489 1.00 74.50 199 LYS A CA 1
ATOM 1602 C C . LYS A 1 199 ? -1.334 -3.486 14.765 1.00 74.50 199 LYS A C 1
ATOM 1604 O O . LYS A 1 199 ? -2.504 -3.406 15.131 1.00 74.50 199 LYS A O 1
ATOM 1609 N N . ALA A 1 200 ? -0.339 -2.893 15.423 1.00 74.56 200 ALA A N 1
ATOM 1610 C CA . ALA A 1 200 ? -0.544 -2.046 16.593 1.00 74.56 200 ALA A CA 1
ATOM 1611 C C . ALA A 1 200 ? -1.357 -0.790 16.258 1.00 74.56 200 ALA A C 1
ATOM 1613 O O . ALA A 1 200 ? -2.322 -0.487 16.958 1.00 74.56 200 ALA A O 1
ATOM 1614 N N . ILE A 1 201 ? -1.039 -0.112 15.150 1.00 77.44 201 ILE A N 1
ATOM 1615 C CA . ILE A 1 201 ? -1.781 1.062 14.665 1.00 77.44 201 ILE A CA 1
ATOM 1616 C C . ILE A 1 201 ? -3.230 0.696 14.305 1.00 77.44 201 ILE A C 1
ATOM 1618 O O . ILE A 1 201 ? -4.160 1.425 14.669 1.00 77.44 201 ILE A O 1
ATOM 1622 N N . ASP A 1 202 ? -3.450 -0.442 13.642 1.00 77.31 202 ASP A N 1
ATOM 1623 C CA . ASP A 1 202 ? -4.792 -0.926 13.292 1.00 77.31 202 ASP A CA 1
ATOM 1624 C C . ASP A 1 202 ? -5.634 -1.229 14.546 1.00 77.31 202 ASP A C 1
ATOM 1626 O O . ASP A 1 202 ? -6.808 -0.843 14.644 1.00 77.31 202 ASP A O 1
ATOM 1630 N N . ILE A 1 203 ? -5.029 -1.889 15.542 1.00 78.25 203 ILE A N 1
ATOM 1631 C CA . ILE A 1 203 ? -5.658 -2.174 16.838 1.00 78.25 203 ILE A CA 1
ATOM 1632 C C . ILE A 1 203 ? -5.983 -0.872 17.569 1.00 78.25 203 ILE A C 1
ATOM 1634 O O . ILE A 1 203 ? -7.110 -0.710 18.045 1.00 78.25 203 ILE A O 1
ATOM 1638 N N . LEU A 1 204 ? -5.035 0.065 17.628 1.00 82.31 204 LEU A N 1
ATOM 1639 C CA . LEU A 1 204 ? -5.201 1.355 18.292 1.00 82.31 204 LEU A CA 1
ATOM 1640 C C . LEU A 1 204 ? -6.345 2.154 17.660 1.00 82.31 204 LEU A C 1
ATOM 1642 O O . LEU A 1 204 ? -7.231 2.642 18.362 1.00 82.31 204 LEU A O 1
ATOM 1646 N N . SER A 1 205 ? -6.387 2.210 16.329 1.00 84.00 205 SER A N 1
ATOM 1647 C CA . SER A 1 205 ? -7.453 2.872 15.572 1.00 84.00 205 SER A CA 1
ATOM 1648 C C . SER A 1 205 ? -8.822 2.246 15.853 1.00 84.00 205 SER A C 1
ATOM 1650 O O . SER A 1 205 ? -9.810 2.950 16.082 1.00 84.00 205 SER A O 1
ATOM 1652 N N . THR A 1 206 ? -8.885 0.914 15.910 1.00 83.94 206 THR A N 1
ATOM 1653 C CA . THR A 1 206 ? -10.113 0.176 16.233 1.00 83.94 206 THR A CA 1
ATOM 1654 C C . THR A 1 206 ? -10.581 0.441 17.669 1.00 83.94 206 THR A C 1
ATOM 1656 O O . THR A 1 206 ? -11.782 0.609 17.911 1.00 83.94 206 THR A O 1
ATOM 1659 N N . CYS A 1 207 ? -9.656 0.519 18.628 1.00 88.75 207 CYS A N 1
ATOM 1660 C CA . CYS A 1 207 ? -9.965 0.810 20.028 1.00 88.75 207 CYS A CA 1
ATOM 1661 C C . CYS A 1 207 ? -10.430 2.256 20.218 1.00 88.75 207 CYS A C 1
ATOM 1663 O O . CYS A 1 207 ? -11.473 2.462 20.832 1.00 88.75 207 CYS A O 1
ATOM 1665 N N . ARG A 1 208 ? -9.770 3.238 19.588 1.00 90.31 208 ARG A N 1
ATOM 1666 C CA . ARG A 1 208 ? -10.207 4.648 19.584 1.00 90.31 208 ARG A CA 1
ATOM 1667 C C . ARG A 1 208 ? -11.602 4.822 18.992 1.00 90.31 208 ARG A C 1
ATOM 1669 O O . ARG A 1 208 ? -12.442 5.512 19.562 1.00 90.31 208 ARG A O 1
ATOM 1676 N N . ARG A 1 209 ? -11.895 4.136 17.883 1.00 92.31 209 ARG A N 1
ATOM 1677 C CA . ARG A 1 209 ? -13.245 4.134 17.303 1.00 92.31 209 ARG A CA 1
ATOM 1678 C C . ARG A 1 209 ? -14.273 3.500 18.240 1.00 92.31 209 ARG A C 1
ATOM 1680 O O . ARG A 1 209 ? -15.396 3.982 18.317 1.00 92.31 209 ARG A O 1
ATOM 1687 N N . THR A 1 210 ? -13.899 2.435 18.946 1.00 92.88 210 THR A N 1
ATOM 1688 C CA . THR A 1 210 ? -14.773 1.809 19.948 1.00 92.88 210 THR A CA 1
ATOM 1689 C C . THR A 1 210 ? -15.046 2.785 21.091 1.00 92.88 210 THR A C 1
ATOM 1691 O O . THR A 1 210 ? -16.210 3.024 21.384 1.00 92.88 210 THR A O 1
ATOM 1694 N N . LEU A 1 211 ? -14.008 3.428 21.639 1.00 93.81 211 LEU A N 1
ATOM 1695 C CA . LEU A 1 211 ? -14.121 4.449 22.686 1.00 93.81 211 LEU A CA 1
ATOM 1696 C C . LEU A 1 211 ? -15.046 5.604 22.280 1.00 93.81 211 LEU A C 1
ATOM 1698 O O . LEU A 1 211 ? -15.906 6.020 23.048 1.00 93.81 211 LEU A O 1
ATOM 1702 N N . MET A 1 212 ? -14.948 6.086 21.040 1.00 95.81 212 MET A N 1
ATOM 1703 C CA . MET A 1 212 ? -15.864 7.111 20.528 1.00 95.81 212 MET A CA 1
ATOM 1704 C C . MET A 1 212 ? -17.338 6.694 20.675 1.00 95.81 212 MET A C 1
ATOM 1706 O O . MET A 1 212 ? -18.168 7.493 21.106 1.00 95.81 212 MET A O 1
ATOM 1710 N N . TYR A 1 213 ? -17.671 5.440 20.357 1.00 93.75 213 TYR A N 1
ATOM 1711 C CA . TYR A 1 213 ? -19.032 4.929 20.519 1.00 93.75 213 TYR A CA 1
ATOM 1712 C C . TYR A 1 213 ? -19.388 4.616 21.976 1.00 93.75 213 TYR A C 1
ATOM 1714 O O . TYR A 1 213 ? -20.559 4.739 22.330 1.00 93.75 213 TYR A O 1
ATOM 1722 N N . THR A 1 214 ? -18.423 4.270 22.838 1.00 95.12 214 THR A N 1
ATOM 1723 C CA . THR A 1 214 ? -18.704 4.037 24.264 1.00 95.12 214 THR A CA 1
ATOM 1724 C C . THR A 1 214 ? -19.151 5.309 24.970 1.00 95.12 214 THR A C 1
ATOM 1726 O O . THR A 1 214 ? -20.045 5.228 25.801 1.00 95.12 214 THR A O 1
ATOM 1729 N N . TYR A 1 215 ? -18.624 6.486 24.609 1.00 94.62 215 TYR A N 1
ATOM 1730 C CA . TYR A 1 215 ? -19.124 7.752 25.166 1.00 94.62 215 TYR A CA 1
ATOM 1731 C C . TYR A 1 215 ? -20.563 8.054 24.742 1.00 94.62 215 TYR A C 1
ATOM 1733 O O . TYR A 1 215 ? -21.356 8.512 25.560 1.00 94.62 215 TYR A O 1
ATOM 1741 N N . ILE A 1 216 ? -20.923 7.764 23.486 1.00 94.12 216 ILE A N 1
ATOM 1742 C CA . ILE A 1 216 ? -22.304 7.919 23.005 1.00 94.12 216 ILE A CA 1
ATOM 1743 C C . ILE A 1 216 ? -23.226 6.944 23.745 1.00 94.12 216 ILE A C 1
ATOM 1745 O O . ILE A 1 216 ? -24.297 7.333 24.197 1.00 94.12 216 ILE A O 1
ATOM 1749 N N . PHE A 1 217 ? -22.799 5.691 23.906 1.00 93.81 217 PHE A N 1
ATOM 1750 C CA . PHE A 1 217 ? -23.545 4.687 24.658 1.00 93.81 217 PHE A CA 1
ATOM 1751 C C . PHE A 1 217 ? -23.744 5.103 26.123 1.00 93.81 217 PHE A C 1
ATOM 1753 O O . PHE A 1 217 ? -24.869 5.076 26.611 1.00 93.81 217 PHE A O 1
ATOM 1760 N N . ALA A 1 218 ? -22.680 5.556 26.796 1.00 93.56 218 ALA A N 1
ATOM 1761 C CA . ALA A 1 218 ? -22.717 6.023 28.183 1.00 93.56 218 ALA A CA 1
ATOM 1762 C C . ALA A 1 218 ? -23.648 7.223 28.380 1.00 93.56 218 ALA A C 1
ATOM 1764 O O . ALA A 1 218 ? -24.329 7.310 29.398 1.00 93.56 218 ALA A O 1
ATOM 1765 N N . PHE A 1 219 ? -23.679 8.142 27.408 1.00 93.81 219 PHE A N 1
ATOM 1766 C CA . PHE A 1 219 ? -24.489 9.357 27.470 1.00 93.81 219 PHE A CA 1
ATOM 1767 C C . PHE A 1 219 ? -25.979 9.049 27.640 1.00 93.81 219 PHE A C 1
ATOM 1769 O O . PHE A 1 219 ? -26.641 9.686 28.453 1.00 93.81 219 PHE A O 1
ATOM 1776 N N . TYR A 1 220 ? -26.486 8.055 26.907 1.00 93.25 220 TYR A N 1
ATOM 1777 C CA . TYR A 1 220 ? -27.888 7.643 26.981 1.00 93.25 220 TYR A CA 1
ATOM 1778 C C . TYR A 1 220 ? -28.163 6.623 28.085 1.00 93.25 220 TYR A C 1
ATOM 1780 O O . TYR A 1 220 ? -29.313 6.246 28.279 1.00 93.25 220 TYR A O 1
ATOM 1788 N N . LEU A 1 221 ? -27.146 6.127 28.789 1.00 93.25 221 LEU A N 1
ATOM 1789 C CA . LEU A 1 221 ? -27.324 5.058 29.761 1.00 93.25 221 LEU A CA 1
ATOM 1790 C C . LEU A 1 221 ? -27.795 5.616 31.106 1.00 93.25 221 LEU A C 1
ATOM 1792 O O . LEU A 1 221 ? -27.170 6.517 31.666 1.00 93.25 221 LEU A O 1
ATOM 1796 N N . GLN A 1 222 ? -28.868 5.064 31.669 1.00 93.44 222 GLN A N 1
ATOM 1797 C CA . GLN A 1 222 ? -29.348 5.483 32.985 1.00 93.44 222 GLN A CA 1
ATOM 1798 C C . GLN A 1 222 ? -28.344 5.107 34.092 1.00 93.44 222 GLN A C 1
ATOM 1800 O O . GLN A 1 222 ? -27.655 4.088 34.015 1.00 93.44 222 GLN A O 1
ATOM 1805 N N . GLU A 1 223 ? -28.260 5.935 35.138 1.00 90.50 223 GLU A N 1
ATOM 1806 C CA . GLU A 1 223 ? -27.439 5.652 36.319 1.00 90.50 223 GLU A CA 1
ATOM 1807 C C . GLU A 1 223 ? -27.857 4.354 37.025 1.00 90.50 223 GLU A C 1
ATOM 1809 O O . GLU A 1 223 ? -29.042 4.048 37.177 1.00 90.50 223 GLU A O 1
ATOM 1814 N N . GLY A 1 224 ? -26.858 3.594 37.471 1.00 90.38 224 GLY A N 1
ATOM 1815 C CA . GLY A 1 224 ? -27.031 2.338 38.191 1.00 90.38 224 GLY A CA 1
ATOM 1816 C C . GLY A 1 224 ? -25.782 1.461 38.119 1.00 90.38 224 GLY A C 1
ATOM 1817 O O . GLY A 1 224 ? -24.829 1.768 37.404 1.00 90.38 224 GLY A O 1
ATOM 1818 N N . ASN A 1 225 ? -25.814 0.323 38.814 1.00 90.88 225 ASN A N 1
ATOM 1819 C CA . ASN A 1 225 ? -24.665 -0.584 38.941 1.00 90.88 225 ASN A CA 1
ATOM 1820 C C . ASN A 1 225 ? -24.089 -1.021 37.582 1.00 90.88 225 ASN A C 1
ATOM 1822 O O . ASN A 1 225 ? -22.877 -1.126 37.415 1.00 90.88 225 ASN A O 1
ATOM 1826 N N . ASN A 1 226 ? -24.957 -1.257 36.591 1.00 89.75 226 ASN A N 1
ATOM 1827 C CA . ASN A 1 226 ? -24.516 -1.716 35.274 1.00 89.75 226 ASN A CA 1
ATOM 1828 C C . ASN A 1 226 ? -23.745 -0.632 34.516 1.00 89.75 226 ASN A C 1
ATOM 1830 O O . ASN A 1 226 ? -22.794 -0.954 33.802 1.00 89.75 226 ASN A O 1
ATOM 1834 N N . ARG A 1 227 ? -24.133 0.637 34.704 1.00 92.69 227 ARG A N 1
ATOM 1835 C CA . ARG A 1 227 ? -23.432 1.797 34.156 1.00 92.69 227 ARG A CA 1
ATOM 1836 C C . ARG A 1 227 ? -22.087 2.000 34.845 1.00 92.69 227 ARG A C 1
ATOM 1838 O O . ARG A 1 227 ? -21.103 2.181 34.145 1.00 92.69 227 ARG A O 1
ATOM 1845 N N . GLU A 1 228 ? -22.017 1.890 36.171 1.00 94.06 228 GLU A N 1
ATOM 1846 C CA . GLU A 1 228 ? -20.745 1.998 36.907 1.00 94.06 228 GLU A CA 1
ATOM 1847 C C . GLU A 1 228 ? -19.726 0.942 36.446 1.00 94.06 228 GLU A C 1
ATOM 1849 O O . GLU A 1 228 ? -18.566 1.255 36.179 1.00 94.06 228 GLU A O 1
ATOM 1854 N N . LEU A 1 229 ? -20.169 -0.309 36.279 1.00 94.44 229 LEU A N 1
ATOM 1855 C CA . LEU A 1 229 ? -19.343 -1.395 35.739 1.00 94.44 229 LEU A CA 1
ATOM 1856 C C . LEU A 1 229 ? -18.894 -1.120 34.296 1.00 94.44 229 LEU A C 1
ATOM 1858 O O . LEU A 1 229 ? -17.735 -1.354 33.949 1.00 94.44 229 LEU A O 1
ATOM 1862 N N . PHE A 1 230 ? -19.791 -0.595 33.456 1.00 96.44 230 PHE A N 1
ATOM 1863 C CA . PHE A 1 230 ? -19.458 -0.199 32.089 1.00 96.44 230 PHE A CA 1
ATOM 1864 C C . PHE A 1 230 ? -18.417 0.930 32.062 1.00 96.44 230 PHE A C 1
ATOM 1866 O O . PHE A 1 230 ? -17.422 0.816 31.351 1.00 96.44 230 PHE A O 1
ATOM 1873 N N . GLU A 1 231 ? -18.608 1.985 32.855 1.00 95.94 231 GLU A N 1
ATOM 1874 C CA . GLU A 1 231 ? -17.689 3.125 32.944 1.00 95.94 231 GLU A CA 1
ATOM 1875 C C . GLU A 1 231 ? -16.320 2.697 33.492 1.00 95.94 231 GLU A C 1
ATOM 1877 O O . GLU A 1 231 ? -15.287 3.160 33.007 1.00 95.94 231 GLU A O 1
ATOM 1882 N N . SER A 1 232 ? -16.285 1.745 34.431 1.00 97.19 232 SER A N 1
ATOM 1883 C CA . SER A 1 232 ? -15.035 1.129 34.885 1.00 97.19 232 SER A CA 1
ATOM 1884 C C . SER A 1 232 ? -14.313 0.415 33.737 1.00 97.19 232 SER A C 1
ATOM 1886 O O . SER A 1 232 ? -13.120 0.632 33.525 1.00 97.19 232 SER A O 1
ATOM 1888 N N . ASN A 1 233 ? -15.030 -0.396 32.951 1.00 95.38 233 ASN A N 1
ATOM 1889 C CA . ASN A 1 233 ? -14.458 -1.077 31.787 1.00 95.38 233 ASN A CA 1
ATOM 1890 C C . ASN A 1 233 ? -13.997 -0.091 30.702 1.00 95.38 233 ASN A C 1
ATOM 1892 O O . ASN A 1 233 ? -12.958 -0.316 30.075 1.00 95.38 233 ASN A O 1
ATOM 1896 N N . GLN A 1 234 ? -14.744 0.995 30.488 1.00 97.38 234 GLN A N 1
ATOM 1897 C CA . GLN A 1 234 ? -14.396 2.063 29.552 1.00 97.38 234 GLN A CA 1
ATOM 1898 C C . GLN A 1 234 ? -13.102 2.760 29.973 1.00 97.38 234 GLN A C 1
ATOM 1900 O O . GLN A 1 234 ? -12.208 2.924 29.145 1.00 97.38 234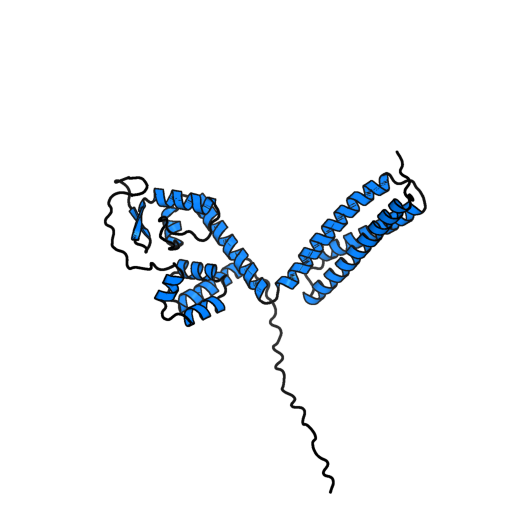 GLN A O 1
ATOM 1905 N N . LYS A 1 235 ? -12.975 3.114 31.255 1.00 96.88 235 LYS A N 1
ATOM 1906 C CA . LYS A 1 235 ? -11.779 3.761 31.801 1.00 96.88 235 LYS A CA 1
ATOM 1907 C C . LYS A 1 235 ? -10.537 2.882 31.666 1.00 96.88 235 LYS A C 1
ATOM 1909 O O . LYS A 1 235 ? -9.470 3.376 31.304 1.00 96.88 235 LYS A O 1
ATOM 1914 N N . ASP A 1 236 ? -10.673 1.579 31.906 1.00 96.75 236 ASP A N 1
ATOM 1915 C CA . ASP A 1 236 ? -9.578 0.626 31.707 1.00 96.75 236 ASP A CA 1
ATOM 1916 C C . ASP A 1 236 ? -9.143 0.559 30.233 1.00 96.75 236 ASP A C 1
ATOM 1918 O O . ASP A 1 236 ? -7.945 0.500 29.937 1.00 96.75 236 ASP A O 1
ATOM 1922 N N . LEU A 1 237 ? -10.099 0.588 29.294 1.00 95.69 237 LEU A N 1
ATOM 1923 C CA . LEU A 1 237 ? -9.808 0.619 27.859 1.00 95.69 237 LEU A CA 1
ATOM 1924 C C . LEU A 1 237 ? -9.121 1.928 27.445 1.00 95.69 237 LEU A C 1
ATOM 1926 O O . LEU A 1 237 ? -8.153 1.887 26.687 1.00 95.69 237 LEU A O 1
ATOM 1930 N N . GLU A 1 238 ? -9.589 3.069 27.948 1.00 95.56 238 GLU A N 1
ATOM 1931 C CA . GLU A 1 238 ? -9.017 4.394 27.685 1.00 95.56 238 GLU A CA 1
ATOM 1932 C C . GLU A 1 238 ? -7.564 4.467 28.167 1.00 95.56 238 GLU A C 1
ATOM 1934 O O . GLU A 1 238 ? -6.654 4.700 27.375 1.00 95.56 238 GLU A O 1
ATOM 1939 N N . MET A 1 239 ? -7.314 4.119 29.430 1.00 95.19 239 MET A N 1
ATOM 1940 C CA . MET A 1 239 ? -5.970 4.104 30.014 1.00 95.19 239 MET A CA 1
ATOM 1941 C C . MET A 1 239 ? -5.009 3.168 29.267 1.00 95.19 239 MET A C 1
ATOM 1943 O O . MET A 1 239 ? -3.846 3.509 29.041 1.00 95.19 239 MET A O 1
ATOM 1947 N N . THR A 1 240 ? -5.485 1.995 28.845 1.00 91.12 240 THR A N 1
ATOM 1948 C CA . THR A 1 240 ? -4.668 1.055 28.063 1.00 91.12 240 THR A CA 1
ATOM 1949 C C . THR A 1 240 ? -4.375 1.596 26.656 1.00 91.12 240 THR A C 1
ATOM 1951 O O . THR A 1 240 ? -3.272 1.412 26.141 1.00 91.12 240 THR A O 1
ATOM 1954 N N . THR A 1 241 ? -5.335 2.298 26.044 1.00 89.81 241 THR A N 1
ATOM 1955 C CA . THR A 1 241 ? -5.184 2.943 24.726 1.00 89.81 241 THR A CA 1
ATOM 1956 C C . THR A 1 241 ? -4.131 4.051 24.775 1.00 89.81 241 THR A C 1
ATOM 1958 O O . THR A 1 241 ? -3.268 4.119 23.897 1.00 89.81 241 THR A O 1
ATOM 1961 N N . GLU A 1 242 ? -4.151 4.876 25.822 1.00 89.94 242 GLU A N 1
ATOM 1962 C CA . GLU A 1 242 ? -3.148 5.925 26.038 1.00 89.94 242 GLU A CA 1
ATOM 1963 C C . GLU A 1 242 ? -1.768 5.342 26.346 1.00 89.94 242 GLU A C 1
ATOM 1965 O O . GLU A 1 242 ? -0.766 5.828 25.833 1.00 89.94 242 GLU A O 1
ATOM 1970 N N . THR A 1 243 ? -1.702 4.237 27.096 1.00 88.12 243 THR A N 1
ATOM 1971 C CA . THR A 1 243 ? -0.433 3.547 27.383 1.00 88.12 243 THR A CA 1
ATOM 1972 C C . THR A 1 243 ? 0.250 3.060 26.101 1.00 88.12 243 THR A C 1
ATOM 1974 O O . THR A 1 243 ? 1.452 3.250 25.938 1.00 88.12 243 THR A O 1
ATOM 1977 N N . LEU A 1 244 ? -0.498 2.450 25.171 1.00 84.88 244 LEU A N 1
ATOM 1978 C CA . LEU A 1 244 ? 0.057 2.034 23.877 1.00 84.88 244 LEU A CA 1
ATOM 1979 C C . LEU A 1 244 ? 0.420 3.244 23.003 1.00 84.88 244 LEU A C 1
ATOM 1981 O O . LEU A 1 244 ? 1.446 3.215 22.335 1.00 84.88 244 LEU A O 1
ATOM 1985 N N . THR A 1 245 ? -0.393 4.305 23.023 1.00 82.81 245 THR A N 1
ATOM 1986 C CA . THR A 1 245 ? -0.110 5.545 22.278 1.00 82.81 245 THR A CA 1
ATOM 1987 C C . THR A 1 245 ? 1.200 6.175 22.745 1.00 82.81 245 THR A C 1
ATOM 1989 O O . THR A 1 245 ? 2.088 6.398 21.932 1.00 82.81 245 THR A O 1
ATOM 1992 N N . GLY A 1 246 ? 1.355 6.388 24.054 1.00 78.19 246 GLY A N 1
ATOM 1993 C CA . GLY A 1 246 ? 2.556 6.987 24.628 1.00 78.19 246 GLY A CA 1
ATOM 1994 C C . GLY A 1 246 ? 3.811 6.152 24.382 1.00 78.19 246 GLY A C 1
ATOM 1995 O O . GLY A 1 246 ? 4.858 6.721 24.086 1.00 78.19 246 GLY A O 1
ATOM 1996 N N . PHE A 1 247 ? 3.693 4.820 24.427 1.00 78.88 247 PHE A N 1
ATOM 1997 C CA . PHE A 1 247 ? 4.789 3.912 24.085 1.00 78.88 247 PHE A CA 1
ATOM 1998 C C . PHE A 1 247 ? 5.214 4.060 22.615 1.00 78.88 247 PHE A C 1
ATOM 2000 O O . PHE A 1 247 ? 6.396 4.209 22.326 1.00 78.88 247 PHE A O 1
ATOM 2007 N N . LEU A 1 248 ? 4.250 4.093 21.686 1.00 72.44 248 LEU A N 1
ATOM 2008 C CA . LEU A 1 248 ? 4.523 4.271 20.255 1.00 72.44 248 LEU A CA 1
ATOM 2009 C C . LEU A 1 248 ? 5.034 5.677 19.899 1.00 72.44 248 LEU A C 1
ATOM 2011 O O . LEU A 1 248 ? 5.674 5.834 18.868 1.00 72.44 248 LEU A O 1
ATOM 2015 N N . GLU A 1 249 ? 4.737 6.701 20.697 1.00 73.69 249 GLU A N 1
ATOM 2016 C CA . GLU A 1 249 ? 5.169 8.079 20.425 1.00 73.69 249 GLU A CA 1
ATOM 2017 C C . GLU A 1 249 ? 6.536 8.422 21.031 1.00 73.69 249 GLU A C 1
ATOM 2019 O O . GLU A 1 249 ? 7.235 9.262 20.472 1.00 73.69 249 GLU A O 1
ATOM 2024 N N . ASN A 1 250 ? 6.917 7.802 22.155 1.00 63.94 250 ASN A N 1
ATOM 2025 C CA . ASN A 1 250 ? 8.070 8.248 22.950 1.00 63.94 250 ASN A CA 1
ATOM 2026 C C . ASN A 1 250 ? 9.156 7.183 23.172 1.00 63.94 250 ASN A C 1
ATOM 2028 O O . ASN A 1 250 ? 10.272 7.554 23.518 1.00 63.94 250 ASN A O 1
ATOM 2032 N N . GLU A 1 251 ? 8.867 5.886 23.009 1.00 57.16 251 GLU A N 1
ATOM 2033 C CA . GLU A 1 251 ? 9.810 4.801 23.358 1.00 57.16 251 GLU A CA 1
ATOM 2034 C C . GLU A 1 251 ? 10.395 4.075 22.131 1.00 57.16 251 GLU A C 1
ATOM 2036 O O . GLU A 1 251 ? 11.027 3.030 22.269 1.00 57.16 251 GLU A O 1
ATOM 2041 N N . LEU A 1 252 ? 10.221 4.631 20.925 1.00 56.91 252 LEU A N 1
ATOM 2042 C CA . LEU A 1 252 ? 10.744 4.037 19.686 1.00 56.91 252 LEU A CA 1
ATOM 2043 C C . LEU A 1 252 ? 12.246 4.277 19.455 1.00 56.91 252 LEU A C 1
ATOM 2045 O O . LEU A 1 252 ? 12.836 3.572 18.644 1.00 56.91 252 LEU A O 1
ATOM 2049 N N . GLU A 1 253 ? 12.859 5.264 20.114 1.00 52.44 253 GLU A N 1
ATOM 2050 C CA . GLU A 1 253 ? 14.211 5.734 19.759 1.00 52.44 253 GLU A CA 1
ATOM 2051 C C . GLU A 1 253 ? 15.355 5.014 20.508 1.00 52.44 253 GLU A C 1
ATOM 2053 O O . GLU A 1 253 ? 16.489 5.069 20.043 1.00 52.44 253 GLU A O 1
ATOM 2058 N N . ASP A 1 254 ? 15.069 4.277 21.595 1.00 50.81 254 ASP A N 1
ATOM 2059 C CA . ASP A 1 254 ? 16.096 3.768 22.531 1.00 50.81 254 ASP A CA 1
ATOM 2060 C C . ASP A 1 254 ? 16.041 2.241 22.825 1.00 50.81 254 ASP A C 1
ATOM 2062 O O . ASP A 1 254 ? 16.740 1.767 23.725 1.00 50.81 254 ASP A O 1
ATOM 2066 N N . GLN A 1 255 ? 15.227 1.441 22.115 1.00 54.47 255 GLN A N 1
ATOM 2067 C CA . GLN A 1 255 ? 15.050 -0.002 22.394 1.00 54.47 255 GLN A CA 1
ATOM 2068 C C . GLN A 1 255 ? 15.508 -0.928 21.258 1.00 54.47 255 GLN A C 1
ATOM 2070 O O . GLN A 1 255 ? 15.313 -0.640 20.080 1.00 54.47 255 GLN A O 1
ATOM 2075 N N . ASP A 1 256 ? 16.048 -2.093 21.635 1.00 60.56 256 ASP A N 1
ATOM 2076 C CA . ASP A 1 256 ? 16.313 -3.196 20.707 1.00 60.56 256 ASP A CA 1
ATOM 2077 C C . ASP A 1 256 ? 15.012 -3.720 20.069 1.00 60.56 256 ASP A C 1
ATOM 2079 O O . ASP A 1 256 ? 13.991 -3.879 20.747 1.00 60.56 256 ASP A O 1
ATOM 2083 N N . VAL A 1 257 ? 15.058 -4.041 18.771 1.00 58.72 257 VAL A N 1
ATOM 2084 C CA . VAL A 1 257 ? 13.885 -4.391 17.947 1.00 58.72 257 VAL A CA 1
ATOM 2085 C C . VAL A 1 257 ? 13.138 -5.613 18.491 1.00 58.72 257 VAL A C 1
ATOM 2087 O O . VAL A 1 257 ? 11.907 -5.648 18.444 1.00 58.72 257 VAL A O 1
ATOM 2090 N N . THR A 1 258 ? 13.841 -6.599 19.061 1.00 61.81 258 THR A N 1
ATOM 2091 C CA . THR A 1 258 ? 13.202 -7.814 19.602 1.00 61.81 258 THR A CA 1
ATOM 2092 C C . THR A 1 258 ? 12.441 -7.545 20.903 1.00 61.81 258 THR A C 1
ATOM 2094 O O . THR A 1 258 ? 11.355 -8.095 21.135 1.00 61.81 258 THR A O 1
ATOM 2097 N N . THR A 1 259 ? 12.973 -6.642 21.726 1.00 67.19 259 THR A N 1
ATOM 2098 C CA . THR A 1 259 ? 12.335 -6.190 22.968 1.00 67.19 259 THR A CA 1
ATOM 2099 C C . THR A 1 259 ? 11.133 -5.305 22.640 1.00 67.19 259 THR A C 1
ATOM 2101 O O . THR A 1 259 ? 10.028 -5.568 23.116 1.00 67.19 259 THR A O 1
ATOM 2104 N N . LEU A 1 260 ? 11.307 -4.363 21.707 1.00 69.50 260 LEU A N 1
ATOM 2105 C CA . LEU A 1 260 ? 10.244 -3.501 21.197 1.00 69.50 260 LEU A CA 1
ATOM 2106 C C . LEU A 1 260 ? 9.083 -4.316 20.606 1.00 69.50 260 LEU A C 1
ATOM 2108 O O . LEU A 1 260 ? 7.917 -4.058 20.903 1.00 69.50 260 LEU A O 1
ATOM 2112 N N . MET A 1 261 ? 9.384 -5.334 19.795 1.00 69.44 261 MET A N 1
ATOM 2113 C CA . MET A 1 261 ? 8.378 -6.224 19.211 1.00 69.44 261 MET A CA 1
ATOM 2114 C C . MET A 1 261 ? 7.547 -6.926 20.282 1.00 69.44 261 MET A C 1
ATOM 2116 O O . MET A 1 261 ? 6.315 -6.947 20.191 1.00 69.44 261 MET A O 1
ATOM 2120 N N . THR A 1 262 ? 8.208 -7.490 21.291 1.00 78.75 262 THR A N 1
ATOM 2121 C CA . THR A 1 262 ? 7.545 -8.205 22.387 1.00 78.75 262 THR A CA 1
ATOM 2122 C C . THR A 1 262 ? 6.647 -7.257 23.182 1.00 78.75 262 THR A C 1
ATOM 2124 O O . THR A 1 262 ? 5.464 -7.542 23.380 1.00 78.75 262 THR A O 1
ATOM 2127 N N . ASP A 1 263 ? 7.156 -6.077 23.532 1.00 80.00 263 ASP A N 1
ATOM 2128 C CA . ASP A 1 263 ? 6.426 -5.087 24.322 1.00 80.00 263 ASP A CA 1
ATOM 2129 C C . ASP A 1 263 ? 5.220 -4.507 23.575 1.00 80.00 263 ASP A C 1
ATOM 2131 O O . ASP A 1 263 ? 4.124 -4.396 24.142 1.00 80.00 263 ASP A O 1
ATOM 2135 N N . VAL A 1 264 ? 5.366 -4.187 22.283 1.00 79.75 264 VAL A N 1
ATOM 2136 C CA . VAL A 1 264 ? 4.237 -3.735 21.456 1.00 79.75 264 VAL A CA 1
ATOM 2137 C C . VAL A 1 264 ? 3.183 -4.832 21.349 1.00 79.75 264 VAL A C 1
ATOM 2139 O O . VAL A 1 264 ? 1.989 -4.548 21.483 1.00 79.75 264 VAL A O 1
ATOM 2142 N N . GLN A 1 265 ? 3.582 -6.085 21.127 1.00 83.62 265 GLN A N 1
ATOM 2143 C CA . GLN A 1 265 ? 2.640 -7.199 21.013 1.00 83.62 265 GLN A CA 1
ATOM 2144 C C . GLN A 1 265 ? 1.880 -7.457 22.315 1.00 83.62 265 GLN A C 1
ATOM 2146 O O . GLN A 1 265 ? 0.663 -7.666 22.276 1.00 83.62 265 GLN A O 1
ATOM 2151 N N . ASP A 1 266 ? 2.557 -7.390 23.458 1.00 87.94 266 ASP A N 1
ATOM 2152 C CA . ASP A 1 266 ? 1.953 -7.574 24.775 1.00 87.94 266 ASP A CA 1
ATOM 2153 C C . ASP A 1 266 ? 0.933 -6.481 25.083 1.00 87.94 266 ASP A C 1
ATOM 2155 O O . ASP A 1 266 ? -0.214 -6.781 25.439 1.00 87.94 266 ASP A O 1
ATOM 2159 N N . LYS A 1 267 ? 1.297 -5.218 24.839 1.00 87.69 267 LYS A N 1
ATOM 2160 C CA . LYS A 1 267 ? 0.384 -4.078 24.994 1.00 87.69 267 LYS A CA 1
ATOM 2161 C C . LYS A 1 267 ? -0.798 -4.169 24.029 1.00 87.69 267 LYS A C 1
ATOM 2163 O O . LYS A 1 267 ? -1.935 -3.937 24.440 1.00 87.69 267 LYS A O 1
ATOM 2168 N N . CYS A 1 268 ? -0.574 -4.569 22.776 1.00 86.31 268 CYS A N 1
ATOM 2169 C CA . CYS A 1 268 ? -1.642 -4.775 21.794 1.00 86.31 268 CYS A CA 1
ATOM 2170 C C . CYS A 1 268 ? -2.617 -5.873 22.219 1.00 86.31 268 CYS A C 1
ATOM 2172 O O . CYS A 1 268 ? -3.832 -5.689 22.138 1.00 86.31 268 CYS A O 1
ATOM 2174 N N . ARG A 1 269 ? -2.099 -7.012 22.686 1.00 91.06 269 ARG A N 1
ATOM 2175 C CA . ARG A 1 269 ? -2.904 -8.138 23.168 1.00 91.06 269 ARG A CA 1
ATOM 2176 C C . ARG A 1 269 ? -3.753 -7.732 24.368 1.00 91.06 269 ARG A C 1
ATOM 2178 O O . ARG A 1 269 ? -4.949 -8.021 24.387 1.00 91.06 269 ARG A O 1
ATOM 2185 N N . TYR A 1 270 ? -3.164 -7.020 25.326 1.00 93.56 270 TYR A N 1
ATOM 2186 C CA . TYR A 1 270 ? -3.892 -6.517 26.486 1.00 93.56 270 TYR A CA 1
ATOM 2187 C C . TYR A 1 270 ? -4.967 -5.493 26.088 1.00 93.56 270 TYR A C 1
ATOM 2189 O O . TYR A 1 270 ? -6.114 -5.596 26.525 1.00 93.56 270 TYR A O 1
ATOM 2197 N N . LEU A 1 271 ? -4.652 -4.567 25.177 1.00 92.12 271 LEU A N 1
ATOM 2198 C CA . LEU A 1 271 ? -5.607 -3.591 24.651 1.00 92.12 271 LEU A CA 1
ATOM 2199 C C . LEU A 1 271 ? -6.802 -4.264 23.955 1.00 92.12 271 LEU A C 1
ATOM 2201 O O . LEU A 1 271 ? -7.959 -3.931 24.227 1.00 92.12 271 LEU A O 1
ATOM 2205 N N . GLN A 1 272 ? -6.540 -5.255 23.098 1.00 92.38 272 GLN A N 1
ATOM 2206 C CA . GLN A 1 272 ? -7.592 -6.048 22.458 1.00 92.38 272 GLN A CA 1
ATOM 2207 C C . GLN A 1 272 ? -8.453 -6.790 23.482 1.00 92.38 272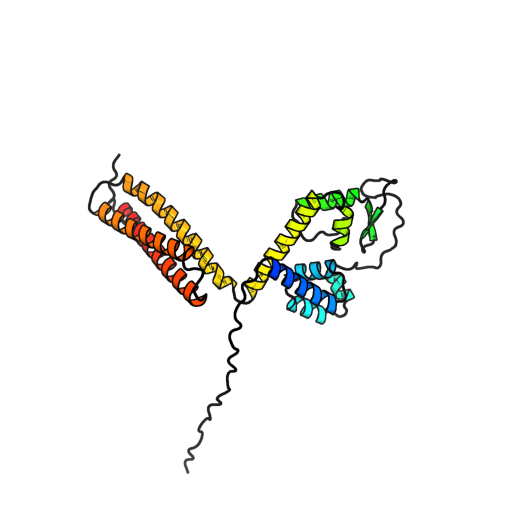 GLN A C 1
ATOM 2209 O O . GLN A 1 272 ? -9.676 -6.796 23.350 1.00 92.38 272 GLN A O 1
ATOM 2214 N N . GLN A 1 273 ? -7.838 -7.375 24.512 1.00 94.94 273 GLN A N 1
ATOM 2215 C CA . GLN A 1 273 ? -8.557 -8.063 25.581 1.00 94.94 273 GLN A CA 1
ATOM 2216 C C . GLN A 1 273 ? -9.484 -7.104 26.341 1.00 94.94 273 GLN A C 1
ATOM 2218 O O . GLN A 1 273 ? -10.653 -7.424 26.545 1.00 94.94 273 GLN A O 1
ATOM 2223 N N . ARG A 1 274 ? -9.009 -5.905 26.705 1.00 96.25 274 ARG A N 1
ATOM 2224 C CA . ARG A 1 274 ? -9.839 -4.889 27.375 1.00 96.25 274 ARG A CA 1
ATOM 2225 C C . ARG A 1 274 ? -11.012 -4.442 26.515 1.00 96.25 274 ARG A C 1
ATOM 2227 O O . ARG A 1 274 ? -12.126 -4.315 27.021 1.00 96.25 274 ARG A O 1
ATOM 2234 N N . ARG A 1 275 ? -10.780 -4.258 25.214 1.00 96.38 275 ARG A N 1
ATOM 2235 C CA . ARG A 1 275 ? -11.843 -3.948 24.255 1.00 96.38 275 ARG A CA 1
ATOM 2236 C C . ARG A 1 275 ? -12.877 -5.071 24.189 1.00 96.38 275 ARG A C 1
ATOM 2238 O O . ARG A 1 275 ? -14.069 -4.786 24.168 1.00 96.38 275 ARG A O 1
ATOM 2245 N N . GLN A 1 276 ? -12.430 -6.324 24.141 1.00 95.25 276 GLN A N 1
ATOM 2246 C CA . GLN A 1 276 ? -13.314 -7.482 24.051 1.00 95.25 276 GLN A CA 1
ATOM 2247 C C . GLN A 1 276 ? -14.194 -7.615 25.297 1.00 95.25 276 GLN A C 1
ATOM 2249 O O . GLN A 1 276 ? -15.404 -7.724 25.151 1.00 95.25 276 GLN A O 1
ATOM 2254 N N . ILE A 1 277 ? -13.613 -7.494 26.496 1.00 95.50 277 ILE A N 1
ATOM 2255 C CA . ILE A 1 277 ? -14.354 -7.528 27.769 1.00 95.50 277 ILE A CA 1
ATOM 2256 C C . ILE A 1 277 ? -15.458 -6.462 27.792 1.00 95.50 277 ILE A C 1
ATOM 2258 O O . ILE A 1 277 ? -16.591 -6.749 28.170 1.00 95.50 277 ILE A O 1
ATOM 2262 N N . LEU A 1 278 ? -15.149 -5.234 27.355 1.00 96.31 278 LEU A N 1
ATOM 2263 C CA . LEU A 1 278 ? -16.140 -4.160 27.293 1.00 96.31 278 LEU A CA 1
ATOM 2264 C C . LEU A 1 278 ? -17.290 -4.507 26.339 1.00 96.31 278 LEU A C 1
ATOM 2266 O O . LEU A 1 278 ? -18.453 -4.323 26.688 1.00 96.31 278 LEU A O 1
ATOM 2270 N N . LEU A 1 279 ? -16.973 -5.002 25.140 1.00 95.50 279 LEU A N 1
ATOM 2271 C CA . LEU A 1 279 ? -17.984 -5.341 24.137 1.00 95.50 279 LEU A CA 1
ATOM 2272 C C . LEU A 1 279 ? -18.841 -6.534 24.558 1.00 95.50 279 LEU A C 1
ATOM 2274 O O . LEU A 1 279 ? -20.052 -6.496 24.365 1.00 95.50 279 LEU A O 1
ATOM 2278 N N . GLU A 1 280 ? -18.238 -7.565 25.144 1.00 94.94 280 GLU A N 1
ATOM 2279 C CA . GLU A 1 280 ? -18.955 -8.722 25.684 1.00 94.94 280 GLU A CA 1
ATOM 2280 C C . GLU A 1 280 ? -19.926 -8.297 26.781 1.00 94.94 280 GLU A C 1
ATOM 2282 O O . GLU A 1 280 ? -21.087 -8.689 26.740 1.00 94.94 280 GLU A O 1
ATOM 2287 N N . TYR A 1 281 ? -19.500 -7.407 27.681 1.00 95.62 281 TYR A N 1
ATOM 2288 C CA . TYR A 1 281 ? -20.376 -6.857 28.710 1.00 95.62 281 TYR A CA 1
ATOM 2289 C C . TYR A 1 281 ? -21.554 -6.067 28.112 1.00 95.62 281 TYR A C 1
ATOM 2291 O O . TYR A 1 281 ? -22.696 -6.219 28.548 1.00 95.62 281 TYR A O 1
ATOM 2299 N N . CYS A 1 282 ? -21.314 -5.268 27.064 1.00 93.19 282 CYS A N 1
ATOM 2300 C CA . CYS A 1 282 ? -22.382 -4.596 26.315 1.00 93.19 282 CYS A CA 1
ATOM 2301 C C . CYS A 1 282 ? -23.372 -5.582 25.685 1.00 93.19 282 CYS A C 1
ATOM 2303 O O . CYS A 1 282 ? -24.580 -5.367 25.785 1.00 93.19 282 CYS A O 1
ATOM 2305 N N . ILE A 1 283 ? -22.872 -6.639 25.042 1.00 93.25 283 ILE A N 1
ATOM 2306 C CA . ILE A 1 283 ? -23.692 -7.656 24.371 1.00 93.25 283 ILE A CA 1
ATOM 2307 C C . ILE A 1 283 ? -24.518 -8.436 25.395 1.00 93.25 283 ILE A C 1
ATOM 2309 O O . ILE A 1 283 ? -25.731 -8.534 25.242 1.00 93.25 283 ILE A O 1
ATOM 2313 N N . GLU A 1 284 ? -23.903 -8.900 26.481 1.00 93.81 284 GLU A N 1
ATOM 2314 C CA . GLU A 1 284 ? -24.598 -9.618 27.552 1.00 93.81 284 GLU A CA 1
ATOM 2315 C C . GLU A 1 284 ? -25.713 -8.763 28.168 1.00 93.81 284 GLU A C 1
ATOM 2317 O O . GLU A 1 284 ? -26.820 -9.245 28.415 1.00 93.81 284 GLU A O 1
ATOM 2322 N N . GLY A 1 285 ? -25.457 -7.471 28.383 1.00 92.12 285 GLY A N 1
ATOM 2323 C CA . GLY A 1 285 ? -26.484 -6.564 28.880 1.00 92.12 285 GLY A CA 1
ATOM 2324 C C . GLY A 1 285 ? -27.625 -6.323 27.882 1.00 92.12 285 GLY A C 1
ATOM 2325 O O . GLY A 1 285 ? -28.752 -6.080 28.311 1.00 92.12 285 GLY A O 1
ATOM 2326 N N . LEU A 1 286 ? -27.373 -6.417 26.570 1.00 90.69 286 LEU A N 1
ATOM 2327 C CA . LEU A 1 286 ? -28.423 -6.346 25.546 1.00 90.69 286 LEU A CA 1
ATOM 2328 C C . LEU A 1 286 ? -29.264 -7.626 25.541 1.00 90.69 286 LEU A C 1
ATOM 2330 O O . LEU A 1 286 ? -30.489 -7.540 25.602 1.00 90.69 286 LEU A O 1
ATOM 2334 N N . ASP A 1 287 ? -28.621 -8.794 25.543 1.00 93.31 287 ASP A N 1
ATOM 2335 C CA . ASP A 1 287 ? -29.295 -10.098 25.529 1.00 93.31 287 ASP A CA 1
ATOM 2336 C C . ASP A 1 287 ? -30.187 -10.295 26.765 1.00 93.31 287 ASP A C 1
ATOM 2338 O O . ASP A 1 287 ? -31.289 -10.842 26.679 1.00 93.31 287 ASP A O 1
ATOM 2342 N N . ASN A 1 288 ? -29.743 -9.777 27.912 1.00 92.94 288 ASN A N 1
ATOM 2343 C CA . ASN A 1 288 ? -30.469 -9.853 29.177 1.00 92.94 288 ASN A CA 1
ATOM 2344 C C . ASN A 1 288 ? -31.445 -8.681 29.415 1.00 92.94 288 ASN A C 1
ATOM 2346 O O . ASN A 1 288 ? -32.112 -8.656 30.450 1.00 92.94 288 ASN A O 1
ATOM 2350 N N . ASN A 1 289 ? -31.572 -7.726 28.480 1.00 90.62 289 ASN A N 1
ATOM 2351 C CA . ASN A 1 289 ? -32.353 -6.484 28.636 1.00 90.62 289 ASN A CA 1
ATOM 2352 C C . ASN A 1 289 ? -32.003 -5.694 29.914 1.00 90.62 289 ASN A C 1
ATOM 2354 O O . ASN A 1 289 ? -32.859 -5.108 30.576 1.00 90.62 289 ASN A O 1
ATOM 2358 N N . THR A 1 290 ? -30.721 -5.697 30.263 1.00 89.88 290 THR A N 1
ATOM 2359 C CA . THR A 1 290 ? -30.158 -5.071 31.462 1.00 89.88 290 THR A CA 1
ATOM 2360 C C . THR A 1 290 ? -29.965 -3.560 31.291 1.00 89.88 290 THR A C 1
ATOM 2362 O O . THR A 1 290 ? -29.898 -2.822 32.278 1.00 89.88 290 THR A O 1
ATOM 2365 N N . TRP A 1 291 ? -29.861 -3.086 30.046 1.00 92.56 291 TRP A N 1
ATOM 2366 C CA . TRP A 1 291 ? -29.654 -1.674 29.735 1.00 92.56 291 TRP A CA 1
ATOM 2367 C C . TRP A 1 291 ? -30.958 -0.885 29.747 1.00 92.56 291 TRP A C 1
ATOM 2369 O O . TRP A 1 291 ? -31.901 -1.202 29.024 1.00 92.56 291 TRP A O 1
ATOM 2379 N N . VAL A 1 292 ? -30.971 0.189 30.531 1.00 91.06 292 VAL A N 1
ATOM 2380 C CA . VAL A 1 292 ? -32.052 1.173 30.541 1.00 91.06 292 VAL A CA 1
ATOM 2381 C C . VAL A 1 292 ? -31.491 2.483 30.017 1.00 91.06 292 VAL A C 1
ATOM 2383 O O . VAL A 1 292 ? -30.451 2.945 30.493 1.00 91.06 292 VAL A O 1
ATOM 2386 N N . PHE A 1 293 ? -32.167 3.058 29.027 1.00 91.06 293 PHE A N 1
ATOM 2387 C CA . PHE A 1 293 ? -31.727 4.276 28.364 1.00 91.06 293 PHE A CA 1
ATOM 2388 C C . PHE A 1 293 ? -32.638 5.447 28.720 1.00 91.06 293 PHE A C 1
ATOM 2390 O O . PHE A 1 293 ? -33.856 5.290 28.811 1.00 91.06 293 PHE A O 1
ATOM 2397 N N . THR A 1 294 ? -32.039 6.614 28.925 1.00 86.12 294 THR A N 1
ATOM 2398 C CA . THR A 1 294 ? -32.758 7.879 29.070 1.00 86.12 294 THR A CA 1
ATOM 2399 C C . THR A 1 294 ? -33.187 8.383 27.690 1.00 86.12 294 THR A C 1
ATOM 2401 O O . THR A 1 294 ? -32.372 8.353 26.766 1.00 86.12 294 THR A O 1
ATOM 2404 N N . GLU A 1 295 ? -34.444 8.826 27.558 1.00 69.19 295 GLU A N 1
ATOM 2405 C CA . GLU A 1 295 ? -34.973 9.482 26.343 1.00 69.19 295 GLU A CA 1
ATOM 2406 C C . GLU A 1 295 ? -34.254 10.797 26.005 1.00 69.19 295 GLU A C 1
ATOM 2408 O O . GLU A 1 295 ? -33.899 11.547 26.946 1.00 69.19 295 GLU A O 1
#